Protein AF-A0A1X7SVS0-F1 (afdb_monomer_lite)

Sequence (268 aa):
MSMYQVDLLQLSYILANGSLYNSSCHGSNMLFYPDNFTLEKGEYVEKIEGSTSDSLVNQLTITLNQPSENSKRVIGPYGTTIGKKNFTFEGYIFAFHGRTGKYVLQNIGVYYIPPAKETAYFGLPSQNFKEEPDAMNPPVVKVSKVIIYHSDRINSLQLEYRLHGGERRLGRQYPKGPAKGVLTTLVFSDSEWLIGAYGKIRKGRSQSQIQISFVTRKADGSQSQYGPYGRAYNDDVISTTKFNMTGTIIGYRGHFNNGLNSVGFFYF

Secondary structure (DSSP, 8-state):
----S--EE--EEE-TTS-EEEPPPEE--SSSPPP---PPTT-EEEEEEEEEETTEEEEEEEEEEETTTTEEEEEEEEE-TT-SEEEEEEEEEEEEEEEE-SSSEEEEEEEEEPPPEEPPPEE--SS-EE--GGGSSSPEEEEEEEEEEESSSEEEEEEEEEETTS-EEE---BSSS---SEEEEEE--TTEEEEEEEEEEEE-SS-EEEEEEEEEEETTS-EEEEEEES----BTTBPEEEEEEES-EEEEEEEESSSEEEEEEEE-

Structure (mmCIF, N/CA/C/O backbone):
data_AF-A0A1X7SVS0-F1
#
_entry.id   AF-A0A1X7SVS0-F1
#
loop_
_atom_site.group_PDB
_atom_site.id
_atom_site.type_symbol
_atom_site.label_atom_id
_atom_site.label_alt_id
_atom_site.label_comp_id
_atom_site.label_asym_id
_atom_site.label_entity_id
_atom_site.label_seq_id
_atom_site.pdbx_PDB_ins_code
_atom_site.Cartn_x
_atom_site.Cartn_y
_atom_site.Cartn_z
_atom_site.occupancy
_atom_site.B_iso_or_equiv
_atom_site.auth_seq_id
_atom_site.auth_comp_id
_atom_site.auth_asym_id
_atom_site.auth_atom_id
_atom_site.pdbx_PDB_model_num
ATOM 1 N N . MET A 1 1 ? -23.654 11.434 39.475 1.00 36.84 1 MET A N 1
ATOM 2 C CA . MET A 1 1 ? -22.855 10.406 38.774 1.00 36.84 1 MET A CA 1
ATOM 3 C C . MET A 1 1 ? -22.681 10.887 37.356 1.00 36.84 1 MET A C 1
ATOM 5 O O . MET A 1 1 ? -23.684 11.042 36.678 1.00 36.84 1 MET A O 1
ATOM 9 N N . SER A 1 2 ? -21.470 11.235 36.947 1.00 37.84 2 SER A N 1
ATOM 10 C CA . SER A 1 2 ? -21.244 11.834 35.637 1.00 37.84 2 SER A CA 1
ATOM 11 C C . SER A 1 2 ? -20.590 10.809 34.706 1.00 37.84 2 SER A C 1
ATOM 13 O O . SER A 1 2 ? -19.422 10.471 34.900 1.00 37.84 2 SER A O 1
ATOM 15 N N . MET A 1 3 ? -21.367 10.261 33.764 1.00 53.34 3 MET A N 1
ATOM 16 C CA . MET A 1 3 ? -20.875 9.365 32.710 1.00 53.34 3 MET A CA 1
ATOM 17 C C . MET A 1 3 ? -20.135 10.165 31.659 1.00 53.34 3 MET A C 1
ATOM 19 O O . MET A 1 3 ? -20.724 11.047 31.048 1.00 53.34 3 MET A O 1
ATOM 23 N N . TYR A 1 4 ? -18.864 9.851 31.445 1.00 68.94 4 TYR A N 1
ATOM 24 C CA . TYR A 1 4 ? -17.999 10.659 30.593 1.00 68.94 4 TYR A CA 1
ATOM 25 C C . TYR A 1 4 ? -16.922 9.808 29.895 1.00 68.94 4 TYR A C 1
ATOM 27 O O . TYR A 1 4 ? -15.753 10.193 29.829 1.00 68.94 4 TYR A O 1
ATOM 35 N N . GLN A 1 5 ? -17.312 8.632 29.395 1.00 80.44 5 GLN A N 1
ATOM 36 C CA . GLN A 1 5 ? -16.442 7.681 28.693 1.00 80.44 5 GLN A CA 1
ATOM 37 C C . GLN A 1 5 ? -17.182 7.013 27.523 1.00 80.44 5 GLN A C 1
ATOM 39 O O . GLN A 1 5 ? -18.388 7.189 27.370 1.00 80.44 5 GLN A O 1
ATOM 44 N N . VAL A 1 6 ? -16.467 6.233 26.715 1.00 86.56 6 VAL A N 1
ATOM 45 C CA . VAL A 1 6 ? -17.059 5.409 25.656 1.00 86.56 6 VAL A CA 1
ATOM 46 C C . VAL A 1 6 ? -17.465 4.060 26.248 1.00 86.56 6 VAL A C 1
ATOM 48 O O . VAL A 1 6 ? -16.620 3.252 26.638 1.00 86.56 6 VAL A O 1
ATOM 51 N N . ASP A 1 7 ? -18.770 3.814 26.334 1.00 87.00 7 ASP A N 1
ATOM 52 C CA . ASP A 1 7 ? -19.298 2.622 27.006 1.00 87.00 7 ASP A CA 1
ATOM 53 C C . ASP A 1 7 ? -19.410 1.404 26.083 1.00 87.00 7 ASP A C 1
ATOM 55 O O . ASP A 1 7 ? -19.264 0.268 26.543 1.00 87.00 7 ASP A O 1
ATOM 59 N N . LEU A 1 8 ? -19.656 1.632 24.788 1.00 88.50 8 LEU A N 1
ATOM 60 C CA . LEU A 1 8 ? -19.902 0.580 23.807 1.00 88.50 8 LEU A CA 1
ATOM 61 C C . LEU A 1 8 ? -19.350 0.923 22.420 1.00 88.50 8 LEU A C 1
ATOM 63 O O . LEU A 1 8 ? -19.333 2.081 22.008 1.00 88.50 8 LEU A O 1
ATOM 67 N N . LEU A 1 9 ? -18.961 -0.114 21.683 1.00 89.62 9 LEU A N 1
ATOM 68 C CA . LEU A 1 9 ? -18.680 -0.053 20.253 1.00 89.62 9 LEU A CA 1
ATOM 69 C C . LEU A 1 9 ? -19.264 -1.294 19.571 1.00 89.62 9 LEU A C 1
ATOM 71 O O . LEU A 1 9 ? -19.060 -2.423 20.020 1.00 89.62 9 LEU A O 1
ATOM 75 N N . GLN A 1 10 ? -19.965 -1.089 18.464 1.00 91.06 10 GLN A N 1
ATOM 76 C CA . GLN A 1 10 ? -20.428 -2.159 17.589 1.00 91.06 10 GLN A CA 1
ATOM 77 C C . GLN A 1 10 ? -20.189 -1.745 16.142 1.00 91.06 10 GLN A C 1
ATOM 79 O O . GLN A 1 10 ? -20.339 -0.577 15.790 1.00 91.06 10 GLN A O 1
ATOM 84 N N . LEU A 1 11 ? -19.791 -2.702 15.310 1.00 91.81 11 LEU A N 1
ATOM 85 C CA . LEU A 1 11 ? -19.447 -2.468 13.915 1.00 91.81 11 LEU A CA 1
ATOM 86 C C . LEU A 1 11 ? -20.356 -3.299 13.029 1.00 91.81 11 LEU A C 1
ATOM 88 O O . LEU A 1 11 ? -20.626 -4.464 13.323 1.00 91.81 11 LEU A O 1
ATOM 92 N N . SER A 1 12 ? -20.781 -2.703 11.925 1.00 91.81 12 SER A N 1
ATOM 93 C CA . SER A 1 12 ? -21.502 -3.402 10.869 1.00 91.81 12 SER A CA 1
ATOM 94 C C . SER A 1 12 ? -20.619 -3.424 9.629 1.00 91.81 12 SER A C 1
ATOM 96 O O . SER A 1 12 ? -20.146 -2.383 9.178 1.00 91.81 12 SER A O 1
ATOM 98 N N . TYR A 1 13 ? -20.365 -4.614 9.105 1.00 89.06 13 TYR A N 1
ATOM 99 C CA . TYR A 1 13 ? -19.502 -4.862 7.961 1.00 89.06 13 TYR A CA 1
ATOM 100 C C . TYR A 1 13 ? -20.345 -5.258 6.759 1.00 89.06 13 TYR A C 1
ATOM 102 O O . TYR A 1 13 ? -21.280 -6.045 6.887 1.00 89.06 13 TYR A O 1
ATOM 110 N N . ILE A 1 14 ? -19.964 -4.781 5.578 1.00 86.12 14 ILE A N 1
ATOM 111 C CA . ILE A 1 14 ? -20.452 -5.337 4.318 1.00 86.12 14 ILE A CA 1
ATOM 112 C C . ILE A 1 14 ? -19.452 -6.411 3.896 1.00 86.12 14 ILE A C 1
ATOM 114 O O . ILE A 1 14 ? -18.283 -6.122 3.636 1.00 86.12 14 ILE A O 1
ATOM 118 N N . LEU A 1 15 ? -19.895 -7.664 3.875 1.00 83.56 15 LEU A N 1
ATOM 119 C CA . LEU A 1 15 ? -19.074 -8.792 3.450 1.00 83.56 15 LEU A CA 1
ATOM 120 C C . LEU A 1 15 ? -18.922 -8.810 1.922 1.00 83.56 15 LEU A C 1
ATOM 122 O O . LEU A 1 15 ? -19.689 -8.184 1.194 1.00 83.56 15 LEU A O 1
ATOM 126 N N . ALA A 1 16 ? -17.962 -9.587 1.413 1.00 77.75 16 ALA A N 1
ATOM 127 C CA . ALA A 1 16 ? -17.683 -9.679 -0.026 1.00 77.75 16 ALA A CA 1
ATOM 128 C C . ALA A 1 16 ? -18.891 -10.136 -0.873 1.00 77.75 16 ALA A C 1
ATOM 130 O O . ALA A 1 16 ? -18.984 -9.808 -2.050 1.00 77.75 16 ALA A O 1
ATOM 131 N N . ASN A 1 17 ? -19.831 -10.875 -0.277 1.00 81.62 17 ASN A N 1
ATOM 132 C CA . ASN A 1 17 ? -21.082 -11.294 -0.917 1.00 81.62 17 ASN A CA 1
ATOM 133 C C . ASN A 1 17 ? -22.195 -10.222 -0.852 1.00 81.62 17 ASN A C 1
ATOM 135 O O . ASN A 1 17 ? -23.335 -10.514 -1.202 1.00 81.62 17 ASN A O 1
ATOM 139 N N . GLY A 1 18 ? -21.897 -9.018 -0.355 1.00 84.00 18 GLY A N 1
ATOM 140 C CA . GLY A 1 18 ? -22.842 -7.914 -0.174 1.00 84.00 18 GLY A CA 1
ATOM 141 C C . GLY A 1 18 ? -23.722 -8.015 1.076 1.00 84.00 18 GLY A C 1
ATOM 142 O O . GLY A 1 18 ? -24.499 -7.101 1.339 1.00 84.00 18 GLY A O 1
ATOM 143 N N . SER A 1 19 ? -23.620 -9.097 1.856 1.00 89.00 19 SER A N 1
ATOM 144 C CA . SER A 1 19 ? -24.406 -9.255 3.085 1.00 89.00 19 SER A CA 1
ATOM 145 C C . SER A 1 19 ? -23.874 -8.386 4.224 1.00 89.00 19 SER A C 1
ATOM 147 O O . SER A 1 19 ? -22.675 -8.118 4.315 1.00 89.00 19 SER A O 1
ATOM 149 N N . LEU A 1 20 ? -24.782 -7.958 5.103 1.00 91.44 20 LEU A N 1
ATOM 150 C CA . LEU A 1 20 ? -24.437 -7.230 6.317 1.00 91.44 20 LEU A CA 1
ATOM 151 C C . LEU A 1 20 ? -24.060 -8.219 7.425 1.00 91.44 20 LEU A C 1
ATOM 153 O O . LEU A 1 20 ? -24.808 -9.152 7.716 1.00 91.44 20 LEU A O 1
ATOM 157 N N . TYR A 1 21 ? -22.926 -7.984 8.071 1.00 92.06 21 TYR A N 1
ATOM 158 C CA . TYR A 1 21 ? -22.499 -8.691 9.269 1.00 92.06 21 TYR A CA 1
ATOM 159 C C . TYR A 1 21 ? -22.330 -7.703 10.417 1.00 92.06 21 TYR A C 1
ATOM 161 O O . TYR A 1 21 ? -21.494 -6.806 10.349 1.00 92.06 21 TYR A O 1
ATOM 169 N N . ASN A 1 22 ? -23.082 -7.898 11.495 1.00 91.88 22 ASN A N 1
ATOM 170 C CA . ASN A 1 22 ? -22.937 -7.097 12.704 1.00 91.88 22 ASN A CA 1
ATOM 171 C C . ASN A 1 22 ? -21.997 -7.820 13.665 1.00 91.88 22 ASN A C 1
ATOM 173 O O . ASN A 1 22 ? -22.219 -8.986 13.995 1.00 91.88 22 ASN A O 1
ATOM 177 N N . SER A 1 23 ? -20.962 -7.130 14.139 1.00 90.00 23 SER A N 1
ATOM 178 C CA . SER A 1 23 ? -20.143 -7.640 15.232 1.00 90.00 23 SER A CA 1
ATOM 179 C C . SER A 1 23 ? -20.976 -7.786 16.501 1.00 90.00 23 SER A C 1
ATOM 181 O O . SER A 1 23 ? -22.040 -7.176 16.654 1.00 90.00 23 SER A O 1
ATOM 183 N N . SER A 1 24 ? -20.431 -8.517 17.470 1.00 87.62 24 SER A N 1
ATOM 184 C CA . SER A 1 24 ? -20.884 -8.399 18.851 1.00 87.62 24 SER A CA 1
ATOM 185 C C . SER A 1 24 ? -20.825 -6.940 19.310 1.00 87.62 24 SER A C 1
ATOM 187 O O . SER A 1 24 ? -19.971 -6.164 18.866 1.00 87.62 24 SER A O 1
ATOM 189 N N . CYS A 1 25 ? -21.730 -6.571 20.213 1.00 85.19 25 CYS A N 1
ATOM 190 C CA . CYS A 1 25 ? -21.636 -5.308 20.931 1.00 85.19 25 CYS A CA 1
ATOM 191 C C . CYS A 1 25 ? -20.532 -5.432 21.988 1.00 85.19 25 CYS A C 1
ATOM 193 O O . CYS A 1 25 ? -20.592 -6.293 22.869 1.00 85.19 25 CYS A O 1
ATOM 195 N N . HIS A 1 26 ? -19.501 -4.603 21.869 1.00 87.00 26 HIS A N 1
ATOM 196 C CA . HIS A 1 26 ? -18.355 -4.590 22.765 1.00 87.00 26 HIS A CA 1
ATOM 197 C C . HIS A 1 26 ? -18.532 -3.465 23.785 1.00 87.00 26 HIS A C 1
ATOM 199 O O . HIS A 1 26 ? -18.204 -2.315 23.505 1.00 87.00 26 HIS A O 1
ATOM 205 N N . GLY A 1 27 ? -19.050 -3.813 24.966 1.00 84.25 27 GLY A N 1
ATOM 206 C CA . GLY A 1 27 ? -19.421 -2.866 26.017 1.00 84.25 27 GLY A CA 1
ATOM 207 C C . GLY A 1 27 ? -20.836 -3.130 26.521 1.00 84.25 27 GLY A C 1
ATOM 208 O O . GLY A 1 27 ? -21.295 -4.271 26.489 1.00 84.25 27 GLY A O 1
ATOM 209 N N . SER A 1 28 ? -21.537 -2.094 26.983 1.00 79.12 28 SER A N 1
ATOM 210 C CA . SER A 1 28 ? -22.950 -2.211 27.363 1.00 79.12 28 SER A CA 1
ATOM 211 C C . SER A 1 28 ? -23.761 -0.996 26.932 1.00 79.12 28 SER A C 1
ATOM 213 O O . SER A 1 28 ? -23.335 0.138 27.114 1.00 79.12 28 SER A O 1
ATOM 215 N N . ASN A 1 29 ? -24.967 -1.247 26.422 1.00 71.12 29 ASN A N 1
ATOM 216 C CA . ASN A 1 29 ? -25.989 -0.236 26.147 1.00 71.12 29 ASN A CA 1
ATOM 217 C C . ASN A 1 29 ? -27.015 -0.107 27.290 1.00 71.12 29 ASN A C 1
ATOM 219 O O . ASN A 1 29 ? -28.048 0.529 27.114 1.00 71.12 29 ASN A O 1
ATOM 223 N N . MET A 1 30 ? -26.774 -0.719 28.459 1.00 68.88 30 MET A N 1
ATOM 224 C CA . MET A 1 30 ? -27.757 -0.732 29.558 1.00 68.88 30 MET A CA 1
ATOM 225 C C . MET A 1 30 ? -28.132 0.662 30.067 1.00 68.88 30 MET A C 1
ATOM 227 O O . MET A 1 30 ? -29.196 0.816 30.659 1.00 68.88 30 MET A O 1
ATOM 231 N N . LEU A 1 31 ? -27.249 1.647 29.897 1.00 65.38 31 LEU A N 1
ATOM 232 C CA . LEU A 1 31 ? -27.428 2.984 30.457 1.00 65.38 31 LEU A CA 1
ATOM 233 C C . LEU A 1 31 ? -27.863 4.021 29.413 1.00 65.38 31 LEU A C 1
ATOM 235 O O . LEU A 1 31 ? -28.498 4.999 29.796 1.00 65.38 31 LEU A O 1
ATOM 239 N N . PHE A 1 32 ? -27.562 3.811 28.124 1.00 70.38 32 PHE A N 1
ATOM 240 C CA . PHE A 1 32 ? -27.775 4.802 27.064 1.00 70.38 32 PHE A CA 1
ATOM 241 C C . PHE A 1 32 ? -28.052 4.190 25.695 1.00 70.38 32 PHE A C 1
ATOM 243 O O . PHE A 1 32 ? -27.633 3.071 25.392 1.00 70.38 32 PHE A O 1
ATOM 250 N N . TYR A 1 33 ? -28.713 4.980 24.847 1.00 75.50 33 TYR A N 1
ATOM 251 C CA . TYR A 1 33 ? -28.879 4.663 23.435 1.00 75.50 33 TYR A CA 1
ATOM 252 C C . TYR A 1 33 ? -27.567 4.894 22.675 1.00 75.50 33 TYR A C 1
ATOM 254 O O . TYR A 1 33 ? -26.916 5.915 22.897 1.00 75.50 33 TYR A O 1
ATOM 262 N N . PRO A 1 34 ? -27.172 3.968 21.786 1.00 83.75 34 PRO A N 1
ATOM 263 C CA . PRO A 1 34 ? -25.990 4.147 20.961 1.00 83.75 34 PRO A CA 1
ATOM 264 C C . PRO A 1 34 ? -26.221 5.241 19.916 1.00 83.75 34 PRO A C 1
ATOM 266 O O . PRO A 1 34 ? -27.252 5.248 19.236 1.00 83.75 34 PRO A O 1
ATOM 269 N N . ASP A 1 35 ? -25.229 6.107 19.733 1.00 87.38 35 ASP A N 1
ATOM 270 C CA . ASP A 1 35 ? -25.132 6.910 18.519 1.00 87.38 35 ASP A CA 1
ATOM 271 C C . ASP A 1 35 ? -24.749 6.003 17.349 1.00 87.38 35 ASP A C 1
ATOM 273 O O . ASP A 1 35 ? -23.845 5.171 17.451 1.00 87.38 35 ASP A O 1
ATOM 277 N N . ASN A 1 36 ? -25.445 6.167 16.226 1.00 89.38 36 ASN A N 1
ATOM 278 C CA . ASN A 1 36 ? -25.219 5.380 15.022 1.00 89.38 36 ASN A CA 1
ATOM 279 C C . ASN A 1 36 ? -24.862 6.310 13.869 1.00 89.38 36 ASN A C 1
ATOM 281 O O . ASN A 1 36 ? -25.483 7.355 13.680 1.00 89.38 36 ASN A O 1
ATOM 285 N N . PHE A 1 37 ? -23.900 5.894 13.058 1.00 91.00 37 PHE A N 1
ATOM 286 C CA . PHE A 1 37 ? -23.589 6.535 11.791 1.00 91.00 37 PHE A CA 1
ATOM 287 C C . PHE A 1 37 ? -23.308 5.462 10.743 1.00 91.00 37 PHE A C 1
ATOM 289 O O . PHE A 1 37 ? -22.955 4.327 11.062 1.00 91.00 37 PHE A O 1
ATOM 296 N N . THR A 1 38 ? -23.493 5.811 9.476 1.00 91.19 38 THR A N 1
ATOM 297 C CA . THR A 1 38 ? -23.270 4.905 8.349 1.00 91.19 38 THR A CA 1
ATOM 298 C C . THR A 1 38 ? -22.283 5.543 7.391 1.00 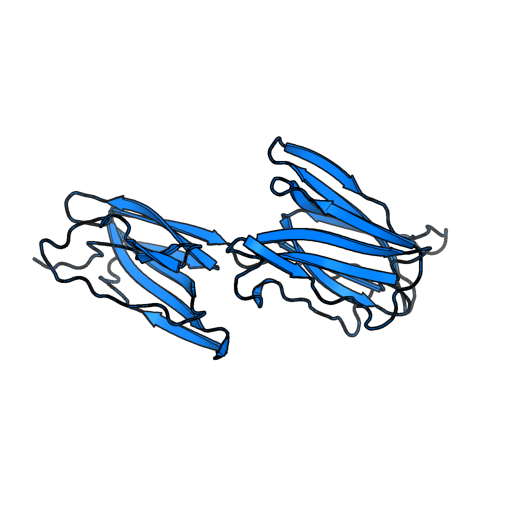91.19 38 THR A C 1
ATOM 300 O O . THR A 1 38 ? -22.347 6.746 7.131 1.00 91.19 38 THR A O 1
ATOM 303 N N . LEU A 1 39 ? -21.355 4.729 6.894 1.00 90.25 39 LEU A N 1
ATOM 304 C CA . LEU A 1 39 ? -20.436 5.139 5.845 1.00 90.25 39 LEU A CA 1
ATOM 305 C C . LEU A 1 39 ? -21.191 5.181 4.516 1.00 90.25 39 LEU A C 1
ATOM 307 O O . LEU A 1 39 ? -21.897 4.237 4.157 1.00 90.25 39 LEU A O 1
ATOM 311 N N . GLU A 1 40 ? -21.036 6.274 3.787 1.00 88.25 40 GLU A N 1
ATOM 312 C CA . GLU A 1 40 ? -21.526 6.398 2.424 1.00 88.25 40 GLU A CA 1
ATOM 313 C C . GLU A 1 40 ? -20.669 5.559 1.470 1.00 88.25 40 GLU A C 1
ATOM 315 O O . GLU A 1 40 ? -19.575 5.087 1.797 1.00 88.25 40 GLU A O 1
ATOM 320 N N . LYS A 1 41 ? -21.178 5.337 0.257 1.00 83.31 41 LYS A N 1
ATOM 321 C CA . LYS A 1 41 ? -20.487 4.504 -0.725 1.00 83.31 41 LYS A CA 1
ATOM 322 C C . LYS A 1 41 ? -19.113 5.097 -1.051 1.00 83.31 41 LYS A C 1
ATOM 324 O O . LYS A 1 41 ? -19.018 6.162 -1.648 1.00 83.31 41 LYS A O 1
ATOM 329 N N . GLY A 1 42 ? -18.063 4.338 -0.748 1.00 82.12 42 GLY A N 1
ATOM 330 C CA . GLY A 1 42 ? -16.679 4.730 -1.012 1.00 82.12 42 GLY A CA 1
ATOM 331 C C . GLY A 1 42 ? -16.014 5.495 0.131 1.00 82.12 42 GLY A C 1
ATOM 332 O O . GLY A 1 42 ? -14.804 5.706 0.053 1.00 82.12 42 GLY A O 1
ATOM 333 N N . GLU A 1 43 ? -16.746 5.852 1.189 1.00 89.94 43 GLU A N 1
ATOM 334 C CA . GLU A 1 43 ? -16.128 6.324 2.425 1.00 89.94 43 GLU A CA 1
ATOM 335 C C . GLU A 1 43 ? -15.382 5.197 3.131 1.00 89.94 43 GLU A C 1
ATOM 337 O O . GLU A 1 43 ? -15.776 4.028 3.083 1.00 89.94 43 GLU A O 1
ATOM 342 N N . TYR A 1 44 ? -14.332 5.565 3.854 1.00 90.38 44 TYR A N 1
ATOM 343 C CA . TYR A 1 44 ? -13.651 4.664 4.773 1.00 90.38 44 TYR A CA 1
ATOM 344 C C . TYR A 1 44 ? -13.167 5.410 6.011 1.00 90.38 44 TYR A C 1
ATOM 346 O O . TYR A 1 44 ? -13.002 6.632 5.999 1.00 90.38 44 TYR A O 1
ATOM 354 N N . VAL A 1 45 ? -12.925 4.664 7.089 1.00 93.81 45 VAL A N 1
ATOM 355 C CA . VAL A 1 45 ? -12.348 5.218 8.315 1.00 93.81 45 VAL A CA 1
ATOM 356 C C . VAL A 1 45 ? -10.856 5.464 8.098 1.00 93.81 45 VAL A C 1
ATOM 358 O O . VAL A 1 45 ? -10.086 4.517 7.948 1.00 93.81 45 VAL A O 1
ATOM 361 N N . GLU A 1 46 ? -10.453 6.732 8.067 1.00 93.38 46 GLU A N 1
ATOM 362 C CA . GLU A 1 46 ? -9.068 7.151 7.807 1.00 93.38 46 GLU A CA 1
ATOM 363 C C . GLU A 1 46 ? -8.281 7.390 9.097 1.00 93.38 46 GLU A C 1
ATOM 365 O O . GLU A 1 46 ? -7.075 7.148 9.176 1.00 93.38 46 GLU A O 1
ATOM 370 N N . LYS A 1 47 ? -8.956 7.914 10.118 1.00 95.75 47 LYS A N 1
ATOM 371 C CA . LYS A 1 47 ? -8.315 8.233 11.386 1.00 95.75 47 LYS A CA 1
ATOM 372 C C . LYS A 1 47 ? -9.248 7.953 12.541 1.00 95.75 47 LYS A C 1
ATOM 374 O O . LYS A 1 47 ? -10.438 8.262 12.488 1.00 95.75 47 LYS A O 1
ATOM 379 N N . ILE A 1 48 ? -8.676 7.412 13.604 1.00 96.25 48 ILE A N 1
ATOM 380 C CA . ILE A 1 48 ? -9.329 7.292 14.898 1.00 96.25 48 ILE A CA 1
ATOM 381 C C . ILE A 1 48 ? -8.414 7.905 15.935 1.00 96.25 48 ILE A C 1
ATOM 383 O O . ILE A 1 48 ? -7.252 7.524 16.057 1.00 96.25 48 ILE A O 1
ATOM 387 N N . GLU A 1 49 ? -8.951 8.843 16.693 1.00 96.00 49 GLU A N 1
ATOM 388 C CA . GLU A 1 49 ? -8.229 9.508 17.765 1.00 96.00 49 GLU A CA 1
ATOM 389 C C . GLU A 1 49 ? -9.088 9.601 19.014 1.00 96.00 49 GLU A C 1
ATOM 391 O O . GLU A 1 49 ? -10.310 9.466 18.968 1.00 96.00 49 GLU A O 1
ATOM 396 N N . GLY A 1 50 ? -8.444 9.790 20.152 1.00 94.31 50 GLY A N 1
ATOM 397 C CA . GLY A 1 50 ? -9.158 9.833 21.410 1.00 94.31 50 GLY A CA 1
ATOM 398 C C . GLY A 1 50 ? -8.233 9.917 22.601 1.00 94.31 50 GLY A C 1
ATOM 399 O O . GLY A 1 50 ? -7.030 10.165 22.477 1.00 94.31 50 GLY A O 1
ATOM 400 N N . SER A 1 51 ? -8.812 9.690 23.775 1.00 92.69 51 SER A N 1
ATOM 401 C CA . SER A 1 51 ? -8.082 9.740 25.034 1.00 92.69 51 SER A CA 1
ATOM 402 C C . SER A 1 51 ? -8.470 8.604 25.974 1.00 92.69 51 SER A C 1
ATOM 404 O O . SER A 1 51 ? -9.558 8.030 25.880 1.00 92.69 51 SER A O 1
ATOM 406 N N . THR A 1 52 ? -7.543 8.255 26.863 1.00 89.81 52 THR A N 1
ATOM 407 C CA . THR A 1 52 ? -7.683 7.183 27.853 1.00 89.81 52 THR A CA 1
ATOM 408 C C . THR A 1 52 ? -7.214 7.621 29.239 1.00 89.81 52 THR A C 1
ATOM 410 O O . THR A 1 52 ? -6.295 8.434 29.380 1.00 89.81 52 THR A O 1
ATOM 413 N N . SER A 1 53 ? -7.801 7.037 30.279 1.00 87.00 53 SER A N 1
ATOM 414 C CA . SER A 1 53 ? -7.427 7.189 31.686 1.00 87.00 53 SER A CA 1
ATOM 415 C C . SER A 1 53 ? -7.675 5.870 32.395 1.00 87.00 53 SER A C 1
ATOM 417 O O . SER A 1 53 ? -8.731 5.279 32.200 1.00 87.00 53 SER A O 1
ATOM 419 N N . ASP A 1 54 ? -6.731 5.420 33.220 1.00 79.56 54 ASP A N 1
ATOM 420 C CA . ASP A 1 54 ? -6.935 4.309 34.160 1.00 79.56 54 ASP A CA 1
ATOM 421 C C . ASP A 1 54 ? -7.561 3.041 33.519 1.00 79.56 54 ASP A C 1
ATOM 423 O O . ASP A 1 54 ? -8.337 2.322 34.139 1.00 79.56 54 ASP A O 1
ATOM 427 N N . SER A 1 55 ? -7.159 2.734 32.274 1.00 76.56 55 SER A N 1
ATOM 428 C CA . SER A 1 55 ? -7.654 1.607 31.450 1.00 76.56 55 SER A CA 1
ATOM 429 C C . SER A 1 55 ? -9.103 1.740 30.971 1.00 76.56 55 SER A C 1
ATOM 431 O O . SER A 1 55 ? -9.830 0.750 30.916 1.00 76.56 55 SER A O 1
ATOM 433 N N . LEU A 1 56 ? -9.524 2.963 30.653 1.00 88.00 56 LEU A N 1
ATOM 434 C CA . LEU A 1 56 ? -10.812 3.286 30.046 1.00 88.00 56 LEU A CA 1
ATOM 435 C C . LEU A 1 56 ? -10.595 4.154 28.813 1.00 88.00 56 LEU A C 1
ATOM 437 O O . LEU A 1 56 ? -9.721 5.025 28.812 1.00 88.00 56 LEU A O 1
ATOM 441 N N . VAL A 1 57 ? -11.410 3.942 27.783 1.00 90.19 57 VAL A N 1
ATOM 442 C CA . VAL A 1 57 ? -11.494 4.842 26.631 1.00 90.19 57 VAL A CA 1
ATOM 443 C C . VAL A 1 57 ? -12.449 5.973 26.992 1.00 90.19 57 VAL A C 1
ATOM 445 O O . VAL A 1 57 ? -13.656 5.771 27.089 1.00 90.19 57 VAL A O 1
ATOM 448 N N . ASN A 1 58 ? -11.912 7.170 27.225 1.00 90.81 58 ASN A N 1
ATOM 449 C CA . ASN A 1 58 ? -12.709 8.325 27.634 1.00 90.81 58 ASN A CA 1
ATOM 450 C C . ASN A 1 58 ? -13.308 9.057 26.449 1.00 90.81 58 ASN A C 1
ATOM 452 O O . ASN A 1 58 ? -14.435 9.523 26.551 1.00 90.81 58 ASN A O 1
ATOM 456 N N . GLN A 1 59 ? -12.560 9.163 25.352 1.00 92.88 59 GLN A N 1
ATOM 457 C CA . GLN A 1 59 ? -12.998 9.864 24.156 1.00 92.88 59 GLN A CA 1
ATOM 458 C C . GLN A 1 59 ? -12.682 9.065 22.904 1.00 92.88 59 GLN A C 1
ATOM 460 O O . GLN A 1 59 ? -11.626 8.433 22.834 1.00 92.88 59 GLN A O 1
ATOM 465 N N . LEU A 1 60 ? -13.560 9.161 21.910 1.00 93.44 60 LEU A N 1
ATOM 466 C CA . LEU A 1 60 ? -13.330 8.651 20.568 1.00 93.44 60 LEU A CA 1
ATOM 467 C C . LEU A 1 60 ? -13.848 9.639 19.521 1.00 93.44 60 LEU A C 1
ATOM 469 O O . LEU A 1 60 ? -15.010 10.036 19.555 1.00 93.44 60 LEU A O 1
ATOM 473 N N . THR A 1 61 ? -12.997 9.982 18.568 1.00 95.00 61 THR A N 1
ATOM 474 C CA . THR A 1 61 ? -13.321 10.757 17.373 1.00 95.00 61 THR A CA 1
ATOM 475 C C . THR A 1 61 ? -12.910 9.939 16.160 1.00 95.00 61 THR A C 1
ATOM 477 O O . THR A 1 61 ? -11.810 9.383 16.109 1.00 95.00 61 THR A O 1
ATOM 480 N N . ILE A 1 62 ? -13.798 9.858 15.176 1.00 96.12 62 ILE A N 1
ATOM 481 C CA . ILE A 1 62 ? -13.604 9.072 13.960 1.00 96.12 62 ILE A CA 1
ATOM 482 C C . ILE A 1 62 ? -13.615 10.038 12.779 1.00 96.12 62 ILE A C 1
ATOM 484 O O . ILE A 1 62 ? -14.566 10.791 12.595 1.00 96.12 62 ILE A O 1
ATOM 488 N N . THR A 1 63 ? -12.554 10.034 11.980 1.00 96.44 63 THR A N 1
ATOM 489 C CA . THR A 1 63 ? -12.492 10.778 10.718 1.00 96.44 63 THR A CA 1
ATOM 490 C C . THR A 1 63 ? -12.667 9.806 9.565 1.00 96.44 63 THR A C 1
ATOM 492 O O . THR A 1 63 ? -11.912 8.839 9.428 1.00 96.44 63 THR A O 1
ATOM 495 N N . LEU A 1 64 ? -13.658 10.081 8.730 1.00 94.56 64 LEU A N 1
ATOM 496 C CA . LEU A 1 64 ? -13.904 9.386 7.481 1.00 94.56 64 LEU A CA 1
ATOM 497 C C . LEU A 1 64 ? -13.312 10.194 6.329 1.00 94.56 64 LEU A C 1
ATOM 499 O O . LEU A 1 64 ? -13.423 11.422 6.308 1.00 94.56 64 LEU A O 1
ATOM 503 N N . ASN A 1 65 ? -12.707 9.506 5.369 1.00 90.94 65 ASN A N 1
ATOM 504 C CA . ASN A 1 65 ? -12.267 10.105 4.114 1.00 90.94 65 ASN A CA 1
ATOM 505 C C . ASN A 1 65 ? -13.318 9.825 3.032 1.00 90.94 65 ASN A C 1
ATOM 507 O O . ASN A 1 65 ? -13.819 8.700 2.941 1.00 90.94 65 ASN A O 1
ATOM 511 N N . GLN A 1 66 ? -13.641 10.845 2.231 1.00 88.06 66 GLN A N 1
ATOM 512 C CA . GLN A 1 66 ? -14.534 10.757 1.076 1.00 88.06 66 GLN A CA 1
ATOM 513 C C . GLN A 1 66 ? -13.731 11.060 -0.208 1.00 88.06 66 GLN A C 1
ATOM 515 O O . GLN A 1 66 ? -13.674 12.210 -0.661 1.00 88.06 66 GLN A O 1
ATOM 520 N N . PRO A 1 67 ? -1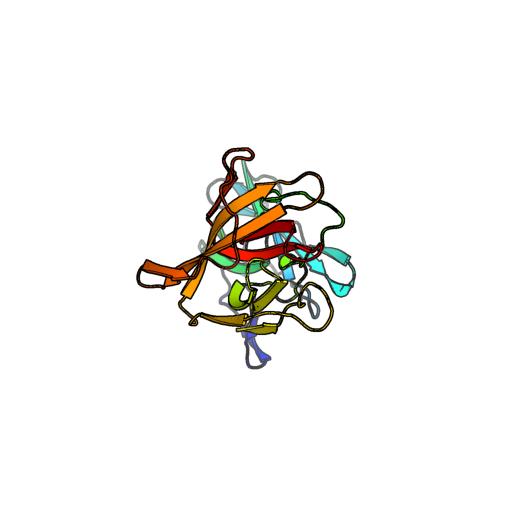3.092 10.056 -0.842 1.00 79.38 67 PRO A N 1
ATOM 521 C CA . PRO A 1 67 ? -12.174 10.308 -1.955 1.00 79.38 67 PRO A CA 1
ATOM 522 C C . PRO A 1 67 ? -12.827 10.969 -3.173 1.00 79.38 67 PRO A C 1
ATOM 524 O O . PRO A 1 67 ? -12.183 11.751 -3.866 1.00 79.38 67 PRO A O 1
ATOM 527 N N . SER A 1 68 ? -14.103 10.670 -3.441 1.00 79.12 68 SER A N 1
ATOM 528 C CA . SER A 1 68 ? -14.849 11.247 -4.568 1.00 79.12 68 SER A CA 1
ATOM 529 C C . SER A 1 68 ? -15.068 12.752 -4.440 1.00 79.12 68 SER A C 1
ATOM 531 O O . SER A 1 68 ? -15.172 13.437 -5.453 1.00 79.12 68 SER A O 1
ATOM 533 N N . GLU A 1 69 ? -15.133 13.254 -3.210 1.00 82.00 69 GLU A N 1
ATOM 534 C CA . GLU A 1 69 ? -15.398 14.661 -2.900 1.00 82.00 69 GLU A CA 1
ATOM 535 C C . GLU A 1 69 ? -14.136 15.407 -2.459 1.00 82.00 69 GLU A C 1
ATOM 537 O O . GLU A 1 69 ? -14.165 16.623 -2.273 1.00 82.00 69 GLU A O 1
ATOM 542 N N . ASN A 1 70 ? -13.013 14.690 -2.320 1.00 83.62 70 ASN A N 1
ATOM 543 C CA . ASN A 1 70 ? -11.768 15.210 -1.762 1.00 83.62 70 ASN A CA 1
ATOM 544 C C . ASN A 1 70 ? -11.997 15.917 -0.408 1.00 83.62 70 ASN A C 1
ATOM 546 O O . ASN A 1 70 ? -11.439 16.982 -0.133 1.00 83.62 70 ASN A O 1
ATOM 550 N N . SER A 1 71 ? -12.857 15.327 0.423 1.00 89.50 71 SER A N 1
ATOM 551 C CA . SER A 1 71 ? -13.321 15.877 1.695 1.00 89.50 71 SER A CA 1
ATOM 552 C C . SER A 1 71 ? -13.155 14.859 2.830 1.00 89.50 71 SER A C 1
ATOM 554 O O . SER A 1 71 ? -12.842 13.680 2.623 1.00 89.50 71 SER A O 1
ATOM 556 N N . LYS A 1 72 ? -13.325 15.338 4.066 1.00 92.62 72 LYS A N 1
ATOM 557 C CA . LYS A 1 72 ? -13.292 14.517 5.280 1.00 92.62 72 LYS A CA 1
ATOM 558 C C . LYS A 1 72 ? -14.516 14.811 6.135 1.00 92.62 72 LYS A C 1
ATOM 560 O O . LYS A 1 72 ? -14.867 15.976 6.323 1.00 92.62 72 LYS A O 1
ATOM 565 N N . ARG A 1 73 ? -15.108 13.765 6.709 1.00 94.06 73 ARG A N 1
ATOM 566 C CA . ARG A 1 73 ? -16.230 13.856 7.651 1.00 94.06 73 ARG A CA 1
ATOM 567 C C . ARG A 1 73 ? -15.765 13.426 9.035 1.00 94.06 73 ARG A C 1
ATOM 569 O O . ARG A 1 73 ? -15.236 12.332 9.196 1.00 94.06 73 ARG A O 1
ATOM 576 N N . VAL A 1 74 ? -15.950 14.281 10.036 1.00 95.31 74 VAL A N 1
ATOM 577 C CA . VAL A 1 74 ? -15.566 13.993 11.426 1.00 95.31 74 VAL A CA 1
ATOM 578 C C . VAL A 1 74 ? -16.807 13.625 12.230 1.00 95.31 74 VAL A C 1
ATOM 580 O O . VAL A 1 74 ? -17.827 14.302 12.142 1.00 95.31 74 VAL A O 1
ATOM 583 N N . ILE A 1 75 ? -16.707 12.547 13.002 1.00 94.12 75 ILE A N 1
ATOM 584 C CA . ILE A 1 75 ? -17.786 11.980 13.805 1.00 94.12 75 ILE A CA 1
ATOM 585 C C . ILE A 1 75 ? -17.330 11.898 15.266 1.00 94.12 75 ILE A C 1
ATOM 587 O O . ILE A 1 75 ? -16.241 11.396 15.560 1.00 94.12 75 ILE A O 1
ATOM 591 N N . GLY A 1 76 ? -18.175 12.393 16.172 1.00 90.38 76 GLY A N 1
ATOM 592 C CA . GLY A 1 76 ? -17.843 12.611 17.579 1.00 90.38 76 GLY A CA 1
ATOM 593 C C . GLY A 1 76 ? -17.426 14.068 17.858 1.00 90.38 76 GLY A C 1
ATOM 594 O O . GLY A 1 76 ? -17.807 14.965 17.104 1.00 90.38 76 GLY A O 1
ATOM 595 N N . PRO A 1 77 ? -16.653 14.331 18.928 1.00 91.25 77 PRO A N 1
ATOM 596 C CA . PRO A 1 77 ? -16.126 13.351 19.874 1.00 91.25 77 PRO A CA 1
ATOM 597 C C . PRO A 1 77 ? -17.237 12.676 20.684 1.00 91.25 77 PRO A C 1
ATOM 599 O O . PRO A 1 77 ? -18.137 13.335 21.195 1.00 91.25 77 PRO A O 1
ATOM 602 N N . TYR A 1 78 ? -17.136 11.363 20.847 1.00 90.00 78 TYR A N 1
ATOM 603 C CA . TYR A 1 78 ? -17.927 10.598 21.807 1.00 90.00 78 TYR A CA 1
ATOM 604 C C . TYR A 1 78 ? -17.185 10.531 23.139 1.00 90.00 78 TYR A C 1
ATOM 606 O O . TYR A 1 78 ? -15.970 10.343 23.138 1.00 90.00 78 TYR A O 1
ATOM 614 N N . GLY A 1 79 ? -17.891 10.658 24.264 1.00 86.69 79 GLY A N 1
ATOM 615 C CA . GLY A 1 79 ? -17.283 10.685 25.600 1.00 86.69 79 GLY A CA 1
ATOM 616 C C . GLY A 1 79 ? -16.627 12.035 25.945 1.00 86.69 79 GLY A C 1
ATOM 617 O O . GLY A 1 79 ? -17.091 13.078 25.490 1.00 86.69 79 GLY A O 1
ATOM 618 N N . THR A 1 80 ? -15.575 12.058 26.777 1.00 81.12 80 THR A N 1
ATOM 619 C CA . THR A 1 80 ? -14.946 13.310 27.258 1.00 81.12 80 THR A CA 1
ATOM 620 C C . THR A 1 80 ? -13.429 13.345 27.195 1.00 81.12 80 THR A C 1
ATOM 622 O O . THR A 1 80 ? -12.741 12.342 27.356 1.00 81.12 80 THR A O 1
ATOM 625 N N . THR A 1 81 ? -12.898 14.559 27.062 1.00 65.81 81 THR A N 1
ATOM 626 C CA . THR A 1 81 ? -11.463 14.856 26.971 1.00 65.81 81 THR A CA 1
ATOM 627 C C . THR A 1 81 ? -10.715 14.780 28.314 1.00 65.81 81 THR A C 1
ATOM 629 O O . THR A 1 81 ? -9.600 15.277 28.412 1.00 65.81 81 THR A O 1
ATOM 632 N N . ILE A 1 82 ? -11.288 14.178 29.368 1.00 68.81 82 ILE A N 1
ATOM 633 C CA . ILE A 1 82 ? -10.642 14.065 30.698 1.00 68.81 82 ILE A CA 1
ATOM 634 C C . ILE A 1 82 ? -9.538 12.976 30.704 1.00 68.81 82 ILE A C 1
ATOM 636 O O . ILE A 1 82 ? -8.879 12.733 31.715 1.00 68.81 82 ILE A O 1
ATOM 640 N N . GLY A 1 83 ? -9.293 12.313 29.570 1.00 66.81 83 GLY A N 1
ATOM 641 C CA . GLY A 1 83 ? -8.247 11.304 29.449 1.00 66.81 83 GLY A CA 1
ATOM 642 C C . GLY A 1 83 ? -6.843 11.852 29.742 1.00 66.81 83 GLY A C 1
ATOM 643 O O . GLY A 1 83 ? -6.477 12.959 29.360 1.00 66.81 83 GLY A O 1
ATOM 644 N N . LYS A 1 84 ? -6.024 11.036 30.413 1.00 79.19 84 LYS A N 1
ATOM 645 C CA . LYS A 1 84 ? -4.626 11.346 30.763 1.00 79.19 84 LYS A CA 1
ATOM 646 C C . LYS A 1 84 ? -3.655 11.082 29.605 1.00 79.19 84 LYS A C 1
ATOM 648 O O . LYS A 1 84 ? -2.528 11.570 29.631 1.00 79.19 84 LYS A O 1
ATOM 653 N N . LYS A 1 85 ? -4.048 10.253 28.631 1.00 88.50 85 LYS A N 1
ATOM 654 C CA . LYS A 1 85 ? -3.215 9.846 27.489 1.00 88.50 85 LYS A CA 1
ATOM 655 C C . LYS A 1 85 ? -4.013 9.895 26.198 1.00 88.50 85 LYS A C 1
ATOM 657 O O . LYS A 1 85 ? -5.067 9.270 26.125 1.00 88.50 85 LYS A O 1
ATOM 662 N N . ASN A 1 86 ? -3.463 10.548 25.182 1.00 91.75 86 ASN A N 1
ATOM 663 C CA . ASN A 1 86 ? -4.056 10.601 23.850 1.00 91.75 86 ASN A CA 1
ATOM 664 C C . ASN A 1 86 ? -3.536 9.455 22.979 1.00 91.75 86 ASN A C 1
ATOM 666 O O . ASN A 1 86 ? -2.402 9.003 23.150 1.00 91.75 86 ASN A O 1
ATOM 670 N N . PHE A 1 87 ? -4.361 9.005 22.042 1.00 93.00 87 PHE A N 1
ATOM 671 C CA . PHE A 1 87 ? -3.975 8.054 21.006 1.00 93.00 87 PHE A CA 1
ATOM 672 C C . PHE A 1 87 ? -4.490 8.517 19.646 1.00 93.00 87 PHE A C 1
ATOM 674 O O . PHE A 1 87 ? -5.525 9.180 19.555 1.00 93.00 87 PHE A O 1
ATOM 681 N N . THR A 1 88 ? -3.776 8.113 18.600 1.00 95.81 88 THR A N 1
ATOM 682 C CA . THR A 1 88 ? -4.145 8.364 17.210 1.00 95.81 88 THR A CA 1
ATOM 683 C C . THR A 1 88 ? -3.717 7.170 16.368 1.00 95.81 88 THR A C 1
ATOM 685 O O . THR A 1 88 ? -2.582 6.702 16.470 1.00 95.81 88 THR A O 1
ATOM 688 N N . PHE A 1 89 ? -4.628 6.691 15.531 1.00 95.81 89 PHE A N 1
ATOM 689 C CA . PHE A 1 89 ? -4.377 5.706 14.492 1.00 95.81 89 PHE A CA 1
ATOM 690 C C . PHE A 1 89 ? -4.759 6.321 13.151 1.00 95.81 89 PHE A C 1
ATOM 692 O O . PHE A 1 89 ? -5.858 6.856 13.025 1.00 95.81 89 PHE A O 1
ATOM 699 N N . GLU A 1 90 ? -3.870 6.233 12.166 1.00 93.31 90 GLU A N 1
ATOM 700 C CA . GLU A 1 90 ? -4.068 6.780 10.821 1.00 93.31 90 GLU A CA 1
ATOM 701 C C . GLU A 1 90 ? -3.814 5.704 9.768 1.00 93.31 90 GLU A C 1
ATOM 703 O O . GLU A 1 90 ? -2.919 4.869 9.927 1.00 93.31 90 GLU A O 1
ATOM 708 N N . GLY A 1 91 ? -4.595 5.741 8.691 1.00 91.00 91 GLY A N 1
ATOM 709 C CA . GLY A 1 91 ? -4.536 4.805 7.574 1.00 91.00 91 GLY A CA 1
ATOM 710 C C . GLY A 1 91 ? -5.923 4.286 7.203 1.00 91.00 91 GLY A C 1
ATOM 711 O O . GLY A 1 91 ? -6.937 4.793 7.661 1.00 91.00 91 GLY A O 1
ATOM 712 N N . TYR A 1 92 ? -5.999 3.247 6.380 1.00 91.00 92 TYR A N 1
ATOM 713 C CA . TYR A 1 92 ? -7.279 2.608 6.081 1.00 91.00 92 TYR A CA 1
ATOM 714 C C . TYR A 1 92 ? -7.649 1.644 7.214 1.00 91.00 92 TYR A C 1
ATOM 716 O O . TYR A 1 92 ? -7.137 0.522 7.265 1.00 91.00 92 TYR A O 1
ATOM 724 N N . ILE A 1 93 ? -8.497 2.084 8.144 1.00 93.19 93 ILE A N 1
ATOM 725 C CA . ILE A 1 93 ? -8.923 1.308 9.315 1.00 93.19 93 ILE A CA 1
ATOM 726 C C . ILE A 1 93 ? -10.126 0.444 8.935 1.00 93.19 93 ILE A C 1
ATOM 728 O O . ILE A 1 93 ? -11.165 0.955 8.522 1.00 93.19 93 ILE A O 1
ATOM 732 N N . PHE A 1 94 ? -9.991 -0.875 9.086 1.00 90.75 94 PHE A N 1
ATOM 733 C CA . PHE A 1 94 ? -11.000 -1.836 8.624 1.00 90.75 94 PHE A CA 1
ATOM 734 C C . PHE A 1 94 ? -11.524 -2.773 9.710 1.00 90.75 94 PHE A C 1
ATOM 736 O O . PHE A 1 94 ? -12.478 -3.498 9.453 1.00 90.75 94 PHE A O 1
ATOM 743 N N . ALA A 1 95 ? -10.928 -2.793 10.901 1.00 91.88 95 ALA A N 1
ATOM 744 C CA . ALA A 1 95 ? -11.471 -3.507 12.053 1.00 91.88 95 ALA A CA 1
ATOM 745 C C . ALA A 1 95 ? -10.871 -2.975 13.360 1.00 91.88 95 ALA A C 1
ATOM 747 O O . ALA A 1 95 ? -9.904 -2.214 13.363 1.00 91.88 95 ALA A O 1
ATOM 748 N N . PHE A 1 96 ? -11.442 -3.410 14.479 1.00 92.88 96 PHE A N 1
ATOM 749 C CA . PHE A 1 96 ? -11.033 -3.016 15.821 1.00 92.88 96 PHE A CA 1
ATOM 750 C C . PHE A 1 96 ? -10.684 -4.249 16.649 1.00 92.88 96 PHE A C 1
ATOM 752 O O . PHE A 1 96 ? -11.222 -5.335 16.434 1.00 92.88 96 PHE A O 1
ATOM 759 N N . HIS A 1 97 ? -9.810 -4.065 17.628 1.00 93.00 97 HIS A N 1
ATOM 760 C CA . HIS A 1 97 ? -9.564 -5.027 18.694 1.00 93.00 97 HIS A CA 1
ATOM 761 C C . HIS A 1 97 ? -9.480 -4.288 20.027 1.00 93.00 97 HIS A C 1
ATOM 763 O O . HIS A 1 97 ? -9.280 -3.077 20.074 1.00 93.00 97 HIS A O 1
ATOM 769 N N . GLY A 1 98 ? -9.632 -4.997 21.139 1.00 90.94 98 GLY A N 1
ATOM 770 C CA . GLY A 1 98 ? -9.626 -4.328 22.429 1.00 90.94 98 GLY A CA 1
ATOM 771 C C . GLY A 1 98 ? -10.115 -5.199 23.563 1.00 90.94 98 GLY A C 1
ATOM 772 O O . GLY A 1 98 ? -10.214 -6.421 23.443 1.00 90.94 98 GLY A O 1
ATOM 773 N N . ARG A 1 99 ? -10.418 -4.535 24.675 1.00 90.44 99 ARG A N 1
ATOM 774 C CA . ARG A 1 99 ? -10.972 -5.159 25.872 1.00 90.44 99 ARG A CA 1
ATOM 775 C C . ARG A 1 99 ? -12.150 -4.343 26.365 1.00 90.44 99 ARG A C 1
ATOM 777 O O . ARG A 1 99 ? -12.089 -3.116 26.419 1.00 90.44 99 ARG A O 1
ATOM 784 N N . THR A 1 100 ? -13.189 -5.044 26.786 1.00 88.81 100 THR A N 1
ATOM 785 C CA . THR A 1 100 ? -14.367 -4.460 27.419 1.00 88.81 100 THR A CA 1
ATOM 786 C C . THR A 1 100 ? -14.468 -4.932 28.861 1.00 88.81 100 THR A C 1
ATOM 788 O O . THR A 1 100 ? -14.165 -6.084 29.182 1.00 88.81 100 THR A O 1
ATOM 791 N N . GLY A 1 101 ? -14.891 -4.029 29.738 1.00 82.69 101 GLY A N 1
ATOM 792 C CA . GLY A 1 101 ? -15.366 -4.366 31.073 1.00 82.69 101 GLY A CA 1
ATOM 793 C C . GLY A 1 101 ? -16.854 -4.715 31.050 1.00 82.69 101 GLY A C 1
ATOM 794 O O . GLY A 1 101 ? -17.475 -4.782 29.992 1.00 82.69 101 GLY A O 1
ATOM 795 N N . LYS A 1 102 ? -17.447 -4.885 32.238 1.00 76.44 102 LYS A N 1
ATOM 796 C CA . LYS A 1 102 ? -18.874 -5.217 32.392 1.00 76.44 102 LYS A CA 1
ATOM 797 C C . LYS A 1 102 ? -19.808 -4.199 31.715 1.00 76.44 102 LYS A C 1
ATOM 799 O O . LYS A 1 102 ? -20.880 -4.585 31.266 1.00 76.44 102 LYS A O 1
ATOM 804 N N . TYR A 1 103 ? -19.399 -2.928 31.643 1.00 80.38 103 TYR A N 1
ATOM 805 C CA . TYR A 1 103 ? -20.234 -1.837 31.125 1.00 80.38 103 TYR A CA 1
ATOM 806 C C . TYR A 1 103 ? -19.502 -0.816 30.247 1.00 80.38 103 TYR A C 1
ATOM 808 O O . TYR A 1 103 ? -20.096 0.190 29.896 1.00 80.38 103 TYR A O 1
ATOM 816 N N . VAL A 1 104 ? -18.211 -1.018 29.968 1.00 84.25 104 VAL A N 1
ATOM 817 C CA . VAL A 1 104 ? -17.328 0.064 29.500 1.00 84.25 104 VAL A CA 1
ATOM 818 C C . VAL A 1 104 ? -16.289 -0.452 28.515 1.00 84.25 104 VAL A C 1
ATOM 820 O O . VAL A 1 104 ? -15.832 -1.597 28.646 1.00 84.25 104 VAL A O 1
ATOM 823 N N . LEU A 1 105 ? -15.847 0.393 27.584 1.00 88.19 105 LEU A N 1
ATOM 824 C CA . LEU A 1 105 ? -14.696 0.094 26.741 1.00 88.19 105 LEU A CA 1
ATOM 825 C C . LEU A 1 105 ? -13.406 0.412 27.509 1.00 88.19 105 LEU A C 1
ATOM 827 O O . LEU A 1 105 ? -13.142 1.558 27.869 1.00 88.19 105 LEU A O 1
ATOM 831 N N . GLN A 1 106 ? -12.597 -0.612 27.782 1.00 89.00 106 GLN A N 1
ATOM 832 C CA . GLN A 1 106 ? -11.367 -0.449 28.560 1.00 89.00 106 GLN A CA 1
ATOM 833 C C . GLN A 1 106 ? -10.199 -0.028 27.669 1.00 89.00 106 GLN A C 1
ATOM 835 O O . GLN A 1 106 ? -9.518 0.965 27.920 1.00 89.00 106 GLN A O 1
ATOM 840 N N . ASN A 1 107 ? -9.998 -0.774 26.582 1.00 88.81 107 ASN A N 1
ATOM 841 C CA . ASN A 1 107 ? -8.904 -0.558 25.646 1.00 88.81 107 ASN A CA 1
ATOM 842 C C . ASN A 1 107 ? -9.405 -0.718 24.216 1.00 88.81 107 ASN A C 1
ATOM 844 O O . ASN A 1 107 ? -10.253 -1.569 23.942 1.00 88.81 107 ASN A O 1
ATOM 848 N N . ILE A 1 108 ? -8.793 0.036 23.310 1.00 91.81 108 ILE A N 1
ATOM 849 C CA . ILE A 1 108 ? -9.078 0.014 21.881 1.00 91.81 108 ILE A CA 1
ATOM 850 C C . ILE A 1 108 ? -7.768 -0.006 21.092 1.00 91.81 108 ILE A C 1
ATOM 852 O O . ILE A 1 108 ? -6.783 0.633 21.459 1.00 91.81 108 ILE A O 1
ATOM 856 N N . GLY A 1 109 ? -7.770 -0.769 20.014 1.00 93.88 109 GLY A N 1
ATOM 857 C CA . GLY A 1 109 ? -6.776 -0.780 18.958 1.00 93.88 109 GLY A CA 1
ATOM 858 C C . GLY A 1 109 ? -7.466 -1.097 17.637 1.00 93.88 109 GLY A C 1
ATOM 859 O O . GLY A 1 109 ? -8.661 -1.410 17.602 1.00 93.88 109 GLY A O 1
ATOM 860 N N . VAL A 1 110 ? -6.727 -0.984 16.540 1.00 95.31 110 VAL A N 1
ATOM 861 C CA . VAL A 1 110 ? -7.286 -1.089 15.192 1.00 95.31 110 VAL A CA 1
ATOM 862 C C . VAL A 1 110 ? -6.449 -2.002 14.310 1.00 95.31 110 VAL A C 1
ATOM 864 O O . VAL A 1 110 ? -5.224 -2.043 14.407 1.00 95.31 110 VAL A O 1
ATOM 867 N N . TYR A 1 111 ? -7.126 -2.706 13.411 1.00 93.94 111 TYR A N 1
ATOM 868 C CA . TYR A 1 111 ? -6.511 -3.318 12.244 1.00 93.94 111 TYR A CA 1
ATOM 869 C C . TYR A 1 111 ? -6.639 -2.346 11.076 1.00 93.94 111 TYR A C 1
ATOM 871 O O . TYR A 1 111 ? -7.740 -1.891 10.750 1.00 93.94 111 TYR A O 1
ATOM 879 N N . TYR A 1 112 ? -5.505 -2.006 10.471 1.00 92.69 112 TYR A N 1
ATOM 880 C CA . TYR A 1 112 ? -5.440 -0.969 9.454 1.00 92.69 112 TYR A CA 1
ATOM 881 C C . TYR A 1 112 ? -4.306 -1.207 8.460 1.00 92.69 112 TYR A C 1
ATOM 883 O O . TYR A 1 112 ? -3.345 -1.925 8.745 1.00 92.69 112 TYR A O 1
ATOM 891 N N . ILE A 1 113 ? -4.436 -0.597 7.284 1.00 89.81 113 ILE A N 1
ATOM 892 C CA . ILE A 1 113 ? -3.338 -0.428 6.331 1.00 89.81 113 ILE A CA 1
ATOM 893 C C . ILE A 1 113 ? -2.739 0.957 6.606 1.00 89.81 113 ILE A C 1
ATOM 895 O O . ILE A 1 113 ? -3.471 1.943 6.482 1.00 89.81 113 ILE A O 1
ATOM 899 N N . PRO A 1 114 ? -1.464 1.064 7.025 1.00 88.69 114 PRO A N 1
ATOM 900 C CA . PRO A 1 114 ? -0.861 2.356 7.336 1.00 88.69 114 PRO A CA 1
ATOM 901 C C . PRO A 1 114 ? -0.720 3.221 6.071 1.00 88.69 114 PRO A C 1
ATOM 903 O O . PRO A 1 114 ? -0.693 2.674 4.969 1.00 88.69 114 PRO A O 1
ATOM 906 N N . PRO A 1 115 ? -0.580 4.551 6.203 1.00 86.88 115 PRO A N 1
ATOM 907 C CA . PRO A 1 115 ? -0.243 5.415 5.075 1.00 86.88 115 PRO A CA 1
ATOM 908 C C . PRO A 1 115 ? 1.079 4.975 4.438 1.00 86.88 115 PRO A C 1
ATOM 910 O O . PRO A 1 115 ? 2.017 4.603 5.159 1.00 86.88 115 PRO A O 1
ATOM 913 N N . ALA A 1 116 ? 1.185 5.022 3.109 1.00 88.75 116 ALA A N 1
ATOM 914 C CA . ALA A 1 116 ? 2.432 4.660 2.461 1.00 88.75 116 ALA A CA 1
ATOM 915 C C . ALA A 1 116 ? 3.508 5.717 2.711 1.00 88.75 116 ALA A C 1
ATOM 917 O O . ALA A 1 116 ? 3.280 6.928 2.724 1.00 88.75 116 ALA A O 1
ATOM 918 N N . LYS A 1 117 ? 4.734 5.236 2.866 1.00 90.94 117 LYS A N 1
ATOM 919 C CA . LYS A 1 117 ? 5.947 6.046 2.864 1.00 90.94 117 LYS A CA 1
ATOM 920 C C . LYS A 1 117 ? 6.496 6.126 1.451 1.00 90.94 117 LYS A C 1
ATOM 922 O O . LYS A 1 117 ? 6.323 5.214 0.643 1.00 90.94 117 LYS A O 1
ATOM 927 N N . GLU A 1 118 ? 7.232 7.195 1.176 1.00 91.31 118 GLU A N 1
ATOM 928 C CA . GLU A 1 118 ? 7.877 7.416 -0.116 1.00 91.31 118 GLU A CA 1
ATOM 929 C C . GLU A 1 118 ? 9.398 7.447 0.042 1.00 91.31 118 GLU A C 1
ATOM 931 O O . GLU A 1 118 ? 9.936 8.197 0.858 1.00 91.31 118 GLU A O 1
ATOM 936 N N . THR A 1 119 ? 10.126 6.680 -0.773 1.00 90.62 119 THR A N 1
ATOM 937 C CA . THR A 1 119 ? 11.590 6.819 -0.843 1.00 90.62 119 THR A CA 1
ATOM 938 C C . THR A 1 119 ? 11.968 8.066 -1.628 1.00 90.62 119 THR A C 1
ATOM 940 O O . THR A 1 119 ? 11.264 8.435 -2.568 1.00 90.62 119 THR A O 1
ATOM 943 N N . ALA A 1 120 ? 13.137 8.659 -1.369 1.00 89.88 120 ALA A N 1
ATOM 944 C CA . ALA A 1 120 ? 13.746 9.609 -2.307 1.00 89.88 120 ALA A CA 1
ATOM 945 C C . ALA A 1 120 ? 13.917 8.994 -3.717 1.00 89.88 120 ALA A C 1
ATOM 947 O O . ALA A 1 120 ? 13.893 7.772 -3.885 1.00 89.88 120 ALA A O 1
ATOM 948 N N . TYR A 1 121 ? 14.084 9.846 -4.735 1.00 89.75 121 TYR A N 1
ATOM 949 C CA . TYR A 1 121 ? 14.363 9.385 -6.096 1.00 89.75 121 TYR A CA 1
ATOM 950 C C . TYR A 1 121 ? 15.810 8.902 -6.233 1.00 89.75 121 TYR A C 1
ATOM 952 O O . TYR A 1 121 ? 16.768 9.609 -5.922 1.00 89.75 121 TYR A O 1
ATOM 960 N N . PHE A 1 122 ? 15.955 7.717 -6.801 1.00 89.00 122 PHE A N 1
ATOM 961 C CA . PHE A 1 122 ? 17.197 7.121 -7.255 1.00 89.00 122 PHE A CA 1
ATOM 962 C C . PHE A 1 122 ? 17.402 7.468 -8.733 1.00 89.00 122 PHE A C 1
ATOM 964 O O . PHE A 1 122 ? 16.665 6.973 -9.579 1.00 89.00 122 PHE A O 1
ATOM 971 N N . GLY A 1 123 ? 18.373 8.328 -9.059 1.00 85.81 123 GLY A N 1
ATOM 972 C CA . GLY A 1 123 ? 18.653 8.763 -10.437 1.00 85.81 123 GLY A CA 1
ATOM 97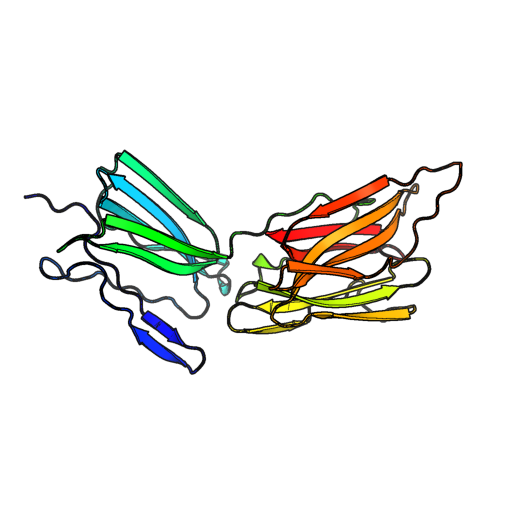3 C C . GLY A 1 123 ? 18.732 10.281 -10.578 1.00 85.81 123 GLY A C 1
ATOM 974 O O . GLY A 1 123 ? 19.065 10.973 -9.612 1.00 85.81 123 GLY A O 1
ATOM 975 N N . LEU A 1 124 ? 18.450 10.785 -11.781 1.00 81.38 124 LEU A N 1
ATOM 976 C CA . LEU A 1 124 ? 18.305 12.216 -12.063 1.00 81.38 124 LEU A CA 1
ATOM 977 C C . LEU A 1 124 ? 16.806 12.558 -12.138 1.00 81.38 124 LEU A C 1
ATOM 979 O O . LEU A 1 124 ? 16.150 12.165 -13.106 1.00 81.38 124 LEU A O 1
ATOM 983 N N . PRO A 1 125 ? 16.234 13.232 -11.126 1.00 71.88 125 PRO A N 1
ATOM 984 C CA . PRO A 1 125 ? 14.820 13.581 -11.140 1.00 71.88 125 PRO A CA 1
ATOM 985 C C . PRO A 1 125 ? 14.553 14.732 -12.124 1.00 71.88 125 PRO A C 1
ATOM 987 O O . PRO A 1 125 ? 15.151 15.798 -12.016 1.00 71.88 125 PRO A O 1
ATOM 990 N N . SER A 1 126 ? 13.621 14.536 -13.054 1.00 69.00 126 SER A N 1
ATOM 991 C CA . SER A 1 126 ? 13.042 15.586 -13.909 1.00 69.00 126 SER A CA 1
ATOM 992 C C . SER A 1 126 ? 11.650 15.137 -14.342 1.00 69.00 126 SER A C 1
ATOM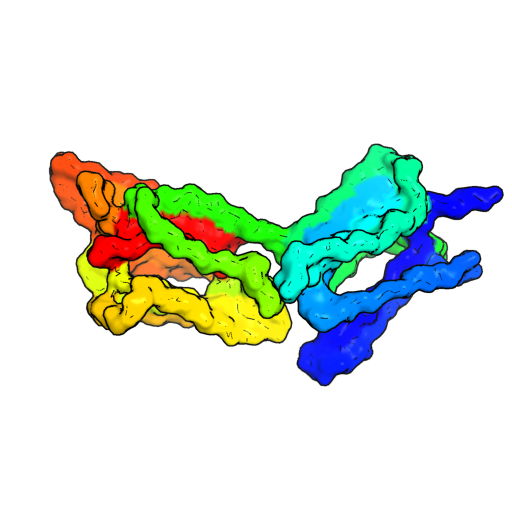 994 O O . SER A 1 126 ? 11.507 13.966 -14.634 1.00 69.00 126 SER A O 1
ATOM 996 N N . GLN A 1 127 ? 10.627 16.005 -14.362 1.00 69.25 127 GLN A N 1
ATOM 997 C CA . GLN A 1 127 ? 9.242 15.675 -14.784 1.00 69.25 127 GLN A CA 1
ATOM 998 C C . GLN A 1 127 ? 8.787 14.242 -14.417 1.00 69.25 127 GLN A C 1
ATOM 1000 O O . GLN A 1 127 ? 8.574 13.385 -15.282 1.00 69.25 127 GLN A O 1
ATOM 1005 N N . ASN A 1 128 ? 8.714 13.960 -13.115 1.00 75.31 128 ASN A N 1
ATOM 1006 C CA . ASN A 1 128 ? 8.416 12.617 -12.629 1.00 75.31 128 ASN A CA 1
ATOM 1007 C C . ASN A 1 128 ? 6.912 12.319 -12.738 1.00 75.31 128 ASN A C 1
ATOM 1009 O O . ASN A 1 128 ? 6.083 13.174 -12.428 1.00 75.31 128 ASN A O 1
ATOM 1013 N N . PHE A 1 129 ? 6.557 11.093 -13.120 1.00 75.62 129 PHE A N 1
ATOM 1014 C CA . PHE A 1 129 ? 5.219 10.568 -12.877 1.00 75.62 129 PHE A CA 1
ATOM 1015 C C . PHE A 1 129 ? 5.157 9.981 -11.465 1.00 75.62 129 PHE A C 1
ATOM 1017 O O . PHE A 1 129 ? 6.143 9.455 -10.935 1.00 75.62 129 PHE A O 1
ATOM 1024 N N . LYS A 1 130 ? 3.965 10.043 -10.879 1.00 74.38 130 LYS A N 1
ATOM 1025 C CA . LYS A 1 130 ? 3.641 9.436 -9.595 1.00 74.38 130 LYS A CA 1
ATOM 1026 C C . LYS A 1 130 ? 2.436 8.529 -9.816 1.00 74.38 130 LYS A C 1
ATOM 1028 O O . LYS A 1 130 ? 1.397 8.997 -10.277 1.00 74.38 130 LYS A O 1
ATOM 1033 N N . GLU A 1 131 ? 2.590 7.233 -9.574 1.00 69.38 131 GLU A N 1
ATOM 1034 C CA . GLU A 1 131 ? 1.441 6.343 -9.433 1.00 69.38 131 GLU A CA 1
ATOM 1035 C C . GLU A 1 131 ? 1.168 6.227 -7.938 1.00 69.38 131 GLU A C 1
ATOM 1037 O O . GLU A 1 131 ? 1.858 5.480 -7.258 1.00 69.38 131 GLU A O 1
ATOM 1042 N N . GLU A 1 132 ? 0.253 7.055 -7.426 1.00 66.69 132 GLU A N 1
ATOM 1043 C CA . GLU A 1 132 ? -0.098 7.109 -6.003 1.00 66.69 132 GLU A CA 1
ATOM 1044 C C . GLU A 1 132 ? -0.972 5.903 -5.635 1.00 66.69 132 GLU A C 1
ATOM 1046 O O . GLU A 1 132 ? -2.154 5.885 -5.987 1.00 66.69 132 GLU A O 1
ATOM 1051 N N . PRO A 1 133 ? -0.432 4.885 -4.941 1.00 61.12 133 PRO A N 1
ATOM 1052 C CA . PRO A 1 133 ? -1.201 3.696 -4.578 1.00 61.12 133 PRO A CA 1
ATOM 1053 C C . PRO A 1 133 ? -2.257 4.032 -3.519 1.00 61.12 133 PRO A C 1
ATOM 1055 O O . PRO A 1 133 ? -3.321 3.424 -3.498 1.00 61.12 133 PRO A O 1
ATOM 1058 N N . ASP A 1 134 ? -1.985 5.047 -2.694 1.00 54.75 134 ASP A N 1
ATOM 1059 C CA . ASP A 1 134 ? -2.855 5.525 -1.614 1.00 54.75 134 ASP A CA 1
ATOM 1060 C C . ASP A 1 134 ? -4.066 6.313 -2.125 1.00 54.75 134 ASP A C 1
ATOM 1062 O O . ASP A 1 134 ? -5.077 6.408 -1.439 1.00 54.75 134 ASP A O 1
ATOM 1066 N N . ALA A 1 135 ? -4.000 6.832 -3.35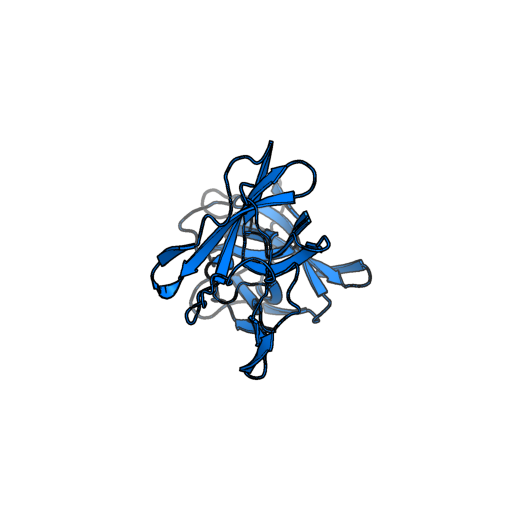5 1.00 56.59 135 ALA A N 1
ATOM 1067 C CA . ALA A 1 135 ? -5.163 7.402 -4.031 1.00 56.59 135 ALA A CA 1
ATOM 1068 C C . ALA A 1 135 ? -6.096 6.310 -4.594 1.00 56.59 135 ALA A C 1
ATOM 1070 O O . ALA A 1 135 ? -7.174 6.618 -5.110 1.00 56.59 135 ALA A O 1
ATOM 1071 N N . MET A 1 136 ? -5.702 5.028 -4.542 1.00 65.69 136 MET A N 1
ATOM 1072 C CA . MET A 1 136 ? -6.588 3.941 -4.940 1.00 65.69 136 MET A CA 1
ATOM 1073 C C . MET A 1 136 ? -7.618 3.684 -3.846 1.00 65.69 136 MET A C 1
ATOM 1075 O O . MET A 1 136 ? -7.282 3.400 -2.703 1.00 65.69 136 MET A O 1
ATOM 1079 N N . ASN A 1 137 ? -8.888 3.727 -4.236 1.00 69.75 137 ASN A N 1
ATOM 1080 C CA . ASN A 1 137 ? -9.991 3.225 -3.434 1.00 69.75 137 ASN A CA 1
ATOM 1081 C C . ASN A 1 137 ? -10.569 1.974 -4.129 1.00 69.75 137 ASN A C 1
ATOM 1083 O O . ASN A 1 137 ? -10.947 2.071 -5.309 1.00 69.75 137 ASN A O 1
ATOM 1087 N N . PRO A 1 138 ? -10.599 0.799 -3.471 1.00 78.69 138 PRO A N 1
ATOM 1088 C CA . PRO A 1 138 ? -9.972 0.484 -2.177 1.00 78.69 138 PRO A CA 1
ATOM 1089 C C . PRO A 1 138 ? -8.425 0.504 -2.231 1.00 78.69 138 PRO A C 1
ATOM 1091 O O . PRO A 1 138 ? -7.858 0.381 -3.324 1.00 78.69 138 PRO A O 1
ATOM 1094 N N . PRO A 1 139 ? -7.731 0.652 -1.083 1.00 86.38 139 PRO A N 1
ATOM 1095 C CA . PRO A 1 139 ? -6.277 0.835 -1.033 1.00 86.38 139 PRO A CA 1
ATOM 1096 C C . PRO A 1 139 ? -5.501 -0.395 -1.496 1.00 86.38 139 PRO A C 1
ATOM 1098 O O . PRO A 1 139 ? -5.967 -1.535 -1.400 1.00 86.38 139 PRO A O 1
ATOM 1101 N N . VAL A 1 140 ? -4.270 -0.170 -1.954 1.00 90.19 140 VAL A N 1
ATOM 1102 C CA . VAL A 1 140 ? -3.349 -1.247 -2.332 1.00 90.19 140 VAL A CA 1
ATOM 1103 C C . VAL A 1 140 ? -2.874 -2.007 -1.093 1.00 90.19 140 VAL A C 1
ATOM 1105 O O . VAL A 1 140 ? -2.375 -1.427 -0.136 1.00 90.19 140 VAL A O 1
ATOM 1108 N N . VAL A 1 141 ? -2.976 -3.337 -1.139 1.00 89.81 141 VAL A N 1
ATOM 1109 C CA . VAL A 1 141 ? -2.443 -4.239 -0.104 1.00 89.81 141 VAL A CA 1
ATOM 1110 C C . VAL A 1 141 ? -1.058 -4.746 -0.493 1.00 89.81 141 VAL A C 1
ATOM 1112 O O . VAL A 1 141 ? -0.175 -4.864 0.354 1.00 89.81 141 VAL A O 1
ATOM 1115 N N . LYS A 1 142 ? -0.863 -5.078 -1.775 1.00 92.69 142 LYS A N 1
ATOM 1116 C CA . LYS A 1 142 ? 0.430 -5.529 -2.301 1.00 92.69 142 LYS A CA 1
ATOM 1117 C C . LYS A 1 142 ? 0.530 -5.409 -3.817 1.00 92.69 142 LYS A C 1
ATOM 1119 O O . LYS A 1 142 ? -0.478 -5.404 -4.525 1.00 92.69 142 LYS A O 1
ATOM 1124 N N . VAL A 1 143 ? 1.760 -5.447 -4.320 1.00 95.44 143 VAL A N 1
ATOM 1125 C CA . VAL A 1 143 ? 2.046 -5.766 -5.724 1.00 95.44 143 VAL A CA 1
ATOM 1126 C C . VAL A 1 143 ? 1.886 -7.274 -5.939 1.00 95.44 143 VAL A C 1
ATOM 1128 O O . VAL A 1 143 ? 2.401 -8.080 -5.168 1.00 95.44 143 VAL A O 1
ATOM 1131 N N . SER A 1 144 ? 1.164 -7.655 -6.988 1.00 96.06 144 SER A N 1
ATOM 1132 C CA . SER A 1 144 ? 0.938 -9.046 -7.413 1.00 96.06 144 SER A CA 1
ATOM 1133 C C . SER A 1 144 ? 1.695 -9.413 -8.690 1.00 96.06 144 SER A C 1
ATOM 1135 O O . SER A 1 144 ? 1.971 -10.588 -8.931 1.00 96.06 144 SER A O 1
ATOM 1137 N N . LYS A 1 145 ? 2.060 -8.410 -9.496 1.00 97.31 145 LYS A N 1
ATOM 1138 C CA . LYS A 1 145 ? 2.817 -8.595 -10.732 1.00 97.31 145 LYS A CA 1
ATOM 1139 C C . LYS A 1 145 ? 3.738 -7.412 -10.992 1.00 97.31 145 LYS A C 1
ATOM 1141 O O . LYS A 1 145 ? 3.326 -6.268 -10.807 1.00 97.31 145 LYS A O 1
ATOM 1146 N N . VAL A 1 146 ? 4.940 -7.689 -11.487 1.00 97.50 146 VAL A N 1
ATOM 1147 C CA . VAL A 1 146 ? 5.859 -6.685 -12.041 1.00 97.50 146 VAL A CA 1
ATOM 1148 C C . VAL A 1 146 ? 6.058 -6.988 -13.519 1.00 97.50 146 VAL A C 1
ATOM 1150 O O . VAL A 1 146 ? 6.456 -8.095 -13.878 1.00 97.50 146 VAL A O 1
ATOM 1153 N N . ILE A 1 147 ? 5.788 -6.012 -14.377 1.00 97.06 147 ILE A N 1
ATOM 1154 C CA . ILE A 1 147 ? 5.943 -6.109 -15.828 1.00 97.06 147 ILE A CA 1
ATOM 1155 C C . ILE A 1 147 ? 7.043 -5.133 -16.235 1.00 97.06 147 ILE A C 1
ATOM 1157 O O . ILE A 1 147 ? 6.953 -3.933 -15.969 1.00 97.06 147 ILE A O 1
ATOM 1161 N N . ILE A 1 148 ? 8.095 -5.651 -16.862 1.00 96.62 148 ILE A N 1
ATOM 1162 C CA . ILE A 1 148 ? 9.296 -4.893 -17.210 1.00 96.62 148 ILE A CA 1
ATOM 1163 C C . ILE A 1 148 ? 9.604 -5.126 -18.680 1.00 96.62 148 ILE A C 1
ATOM 1165 O O . ILE A 1 148 ? 9.766 -6.269 -19.102 1.00 96.62 148 ILE A O 1
ATOM 1169 N N . TYR A 1 149 ? 9.765 -4.049 -19.440 1.00 97.12 149 TYR A N 1
ATOM 1170 C CA . TYR A 1 149 ? 10.413 -4.116 -20.746 1.00 97.12 149 TYR A CA 1
ATOM 1171 C C . TYR A 1 149 ? 11.832 -3.588 -20.613 1.00 97.12 149 TYR A C 1
ATOM 1173 O O . TYR A 1 149 ? 12.029 -2.459 -20.154 1.00 97.12 149 TYR A O 1
ATOM 1181 N N . HIS A 1 150 ? 12.828 -4.388 -20.985 1.00 95.25 150 HIS A N 1
ATOM 1182 C CA . HIS A 1 150 ? 14.230 -4.035 -20.769 1.00 95.25 150 HIS A CA 1
ATOM 1183 C C . HIS A 1 150 ? 15.178 -4.543 -21.860 1.00 95.25 150 HIS A C 1
ATOM 1185 O O . HIS A 1 150 ? 14.862 -5.429 -22.650 1.00 95.25 150 HIS A O 1
ATOM 1191 N N . SER A 1 151 ? 16.348 -3.919 -21.916 1.00 91.50 151 SER A N 1
ATOM 1192 C CA . SER A 1 151 ? 17.504 -4.263 -22.744 1.00 91.50 151 SER A CA 1
ATOM 1193 C C . SER A 1 151 ? 18.774 -3.875 -21.968 1.00 91.50 151 SER A C 1
ATOM 1195 O O . SER A 1 151 ? 18.940 -4.226 -20.800 1.00 91.50 151 SER A O 1
ATOM 1197 N N . ASP A 1 152 ? 19.655 -3.080 -22.565 1.00 89.56 152 ASP A N 1
ATOM 1198 C CA . ASP A 1 152 ? 20.662 -2.284 -21.863 1.00 89.56 152 ASP A CA 1
ATOM 1199 C C . ASP A 1 152 ? 20.056 -1.249 -20.889 1.00 89.56 152 ASP A C 1
ATOM 1201 O O . ASP A 1 152 ? 20.730 -0.813 -19.957 1.00 89.56 152 ASP A O 1
ATOM 1205 N N . ARG A 1 153 ? 18.782 -0.881 -21.060 1.00 91.56 153 ARG A N 1
ATOM 1206 C CA . ARG A 1 153 ? 18.028 0.029 -20.185 1.00 91.56 153 ARG A CA 1
ATOM 1207 C C . ARG A 1 153 ? 16.707 -0.600 -19.759 1.00 91.56 153 ARG A C 1
ATOM 1209 O O . ARG A 1 153 ? 16.204 -1.508 -20.413 1.00 91.56 153 ARG A O 1
ATOM 1216 N N . ILE A 1 154 ? 16.115 -0.098 -18.678 1.00 94.81 154 ILE A N 1
ATOM 1217 C CA . ILE A 1 154 ? 14.708 -0.381 -18.367 1.00 94.81 154 ILE A CA 1
ATOM 1218 C C . ILE A 1 154 ? 13.871 0.573 -19.213 1.00 94.81 154 ILE A C 1
ATOM 1220 O O . ILE A 1 154 ? 13.880 1.777 -18.982 1.00 94.81 154 ILE A O 1
ATOM 1224 N N . ASN A 1 155 ? 13.183 0.051 -20.218 1.00 94.50 155 ASN A N 1
ATOM 1225 C CA . ASN A 1 155 ? 12.422 0.845 -21.179 1.00 94.50 155 ASN A CA 1
ATOM 1226 C C . ASN A 1 155 ? 10.993 1.089 -20.715 1.00 94.50 155 ASN A C 1
ATOM 1228 O O . ASN A 1 155 ? 10.421 2.112 -21.070 1.00 94.50 155 ASN A O 1
ATOM 1232 N N . SER A 1 156 ? 10.429 0.172 -19.927 1.00 94.50 156 SER A N 1
ATOM 1233 C CA . SER A 1 156 ? 9.131 0.349 -19.289 1.00 94.50 156 SER A CA 1
ATOM 1234 C C . SER A 1 156 ? 9.026 -0.459 -17.999 1.00 94.50 156 SER A C 1
ATOM 1236 O O . SER A 1 156 ? 9.634 -1.523 -17.877 1.00 94.50 156 SER A O 1
ATOM 1238 N N . LEU A 1 157 ? 8.248 0.059 -17.053 1.00 93.25 157 LEU A N 1
ATOM 1239 C CA . LEU A 1 157 ? 7.854 -0.612 -15.820 1.00 93.25 157 LEU A CA 1
ATOM 1240 C C . LEU A 1 157 ? 6.350 -0.401 -15.632 1.00 93.25 157 LEU A C 1
ATOM 1242 O O . LEU A 1 157 ? 5.858 0.695 -15.910 1.00 93.25 157 LEU A O 1
ATOM 1246 N N . GLN A 1 158 ? 5.650 -1.435 -15.180 1.00 93.56 158 GLN A N 1
ATOM 1247 C CA . GLN A 1 158 ? 4.229 -1.424 -14.835 1.00 93.56 158 GLN A CA 1
ATOM 1248 C C . GLN A 1 158 ? 3.979 -2.457 -13.733 1.00 93.56 158 GLN A C 1
ATOM 1250 O O . GLN A 1 158 ? 4.615 -3.514 -13.715 1.00 93.56 158 GLN A O 1
ATOM 1255 N N . LEU A 1 159 ? 3.049 -2.169 -12.825 1.00 94.31 159 LEU A N 1
ATOM 1256 C CA . LEU A 1 159 ? 2.692 -3.060 -11.722 1.00 94.31 159 LEU A CA 1
ATOM 1257 C C . LEU A 1 159 ? 1.221 -3.480 -11.814 1.00 94.31 159 LEU A C 1
ATOM 1259 O O . LEU A 1 159 ? 0.378 -2.714 -12.271 1.00 94.31 159 LEU A O 1
ATOM 1263 N N . GLU A 1 160 ? 0.907 -4.692 -11.360 1.00 94.62 160 GLU A N 1
ATOM 1264 C CA . GLU A 1 160 ? -0.466 -5.107 -11.050 1.00 94.62 160 GLU A CA 1
ATOM 1265 C C . GLU A 1 160 ? -0.621 -5.187 -9.537 1.00 94.62 160 GLU A C 1
ATOM 1267 O O . GLU A 1 160 ? 0.139 -5.881 -8.852 1.00 94.62 160 GLU A O 1
ATOM 1272 N N . TYR A 1 161 ? -1.624 -4.501 -9.018 1.00 93.62 161 TYR A N 1
ATOM 1273 C CA . TYR A 1 161 ? -1.897 -4.372 -7.598 1.00 93.62 161 TYR A CA 1
ATOM 1274 C C . TYR A 1 161 ? -2.994 -5.336 -7.172 1.00 93.62 161 TYR A C 1
ATOM 1276 O O . TYR A 1 161 ? -3.930 -5.590 -7.930 1.00 93.62 161 TYR A O 1
ATOM 1284 N N . ARG A 1 162 ? -2.908 -5.823 -5.935 1.00 92.94 162 ARG A N 1
ATOM 1285 C CA . ARG A 1 162 ? -4.046 -6.401 -5.224 1.00 92.94 162 ARG A CA 1
ATOM 1286 C C . ARG A 1 162 ? -4.570 -5.366 -4.240 1.00 92.94 162 ARG A C 1
ATOM 1288 O O . ARG A 1 162 ? -3.813 -4.887 -3.393 1.00 92.94 162 ARG A O 1
ATOM 1295 N N . LEU A 1 163 ? -5.843 -5.028 -4.374 1.00 90.62 163 LEU A N 1
ATOM 1296 C CA . LEU A 1 163 ? -6.513 -4.053 -3.528 1.00 90.62 163 LEU A CA 1
ATOM 1297 C C . LEU A 1 163 ? -7.122 -4.729 -2.299 1.00 90.62 163 LEU A C 1
ATOM 1299 O O . LEU A 1 163 ? -7.343 -5.948 -2.272 1.00 90.62 163 LEU A O 1
ATOM 1303 N N . HIS A 1 164 ? -7.416 -3.933 -1.280 1.00 85.12 164 HIS A N 1
ATOM 1304 C CA . HIS A 1 164 ? -8.254 -4.361 -0.172 1.00 85.12 164 HIS A CA 1
ATOM 1305 C C . HIS A 1 164 ? -9.638 -4.756 -0.719 1.00 85.12 164 HIS A C 1
ATOM 1307 O O . HIS A 1 164 ? -10.172 -4.092 -1.600 1.00 85.12 164 HIS A O 1
ATOM 1313 N N . GLY A 1 165 ? -10.181 -5.895 -0.285 1.00 81.06 165 GLY A N 1
ATOM 1314 C CA . GLY A 1 165 ? -11.344 -6.535 -0.926 1.00 81.06 165 GLY A CA 1
ATOM 1315 C C . GLY A 1 165 ? -10.993 -7.582 -1.996 1.00 81.06 165 GLY A C 1
ATOM 1316 O O . GLY A 1 165 ? -11.845 -8.374 -2.380 1.00 81.06 165 GLY A O 1
ATOM 1317 N N . GLY A 1 166 ? -9.724 -7.674 -2.413 1.00 85.50 166 GLY A N 1
ATOM 1318 C CA . GLY A 1 166 ? -9.201 -8.786 -3.215 1.00 85.50 166 GLY A CA 1
ATOM 1319 C C . GLY A 1 166 ? -9.164 -8.561 -4.726 1.00 85.50 166 GLY A C 1
ATOM 1320 O O . GLY A 1 166 ? -8.581 -9.387 -5.431 1.00 85.50 166 GLY A O 1
ATOM 1321 N N . GLU A 1 167 ? -9.712 -7.448 -5.217 1.00 88.56 167 GLU A N 1
ATOM 1322 C CA . GLU A 1 167 ? -9.637 -7.065 -6.628 1.00 88.56 167 GLU A CA 1
ATOM 1323 C C . GLU A 1 167 ? -8.188 -6.905 -7.104 1.00 88.56 167 GLU A C 1
ATOM 1325 O O . GLU A 1 167 ? -7.297 -6.497 -6.350 1.00 88.56 167 GLU A O 1
ATOM 1330 N N . ARG A 1 168 ? -7.958 -7.193 -8.389 1.00 91.81 168 ARG A N 1
ATOM 1331 C CA . ARG A 1 168 ? -6.689 -6.906 -9.061 1.00 91.81 168 ARG A CA 1
ATOM 1332 C C . ARG A 1 168 ? -6.848 -5.711 -9.980 1.00 91.81 168 ARG A C 1
ATOM 1334 O O . ARG A 1 168 ? -7.810 -5.636 -10.741 1.00 91.81 168 ARG A O 1
ATOM 1341 N N . ARG A 1 169 ? -5.879 -4.803 -9.946 1.00 91.25 169 ARG A N 1
ATOM 1342 C CA . ARG A 1 169 ? -5.858 -3.617 -10.802 1.00 91.25 169 ARG A CA 1
ATOM 1343 C C . ARG A 1 169 ? -4.509 -3.499 -11.483 1.00 91.25 169 ARG A C 1
ATOM 1345 O O . ARG A 1 169 ? -3.481 -3.392 -10.819 1.00 91.25 169 ARG A O 1
ATOM 1352 N N . LEU A 1 170 ? -4.519 -3.498 -12.810 1.00 92.44 170 LEU A N 1
ATOM 1353 C CA . LEU A 1 170 ? -3.326 -3.203 -13.587 1.00 92.44 170 LEU A CA 1
ATOM 1354 C C . LEU A 1 170 ? -3.073 -1.691 -13.556 1.00 92.44 170 LEU A C 1
ATOM 1356 O O . LEU A 1 170 ? -3.950 -0.902 -13.909 1.00 92.44 170 LEU A O 1
ATOM 1360 N N . GLY A 1 171 ? -1.883 -1.303 -13.107 1.00 89.00 171 GLY A N 1
ATOM 1361 C CA . GLY A 1 171 ? -1.427 0.078 -13.075 1.00 89.00 171 GLY A CA 1
ATOM 1362 C C . GLY A 1 171 ? -1.164 0.645 -14.465 1.00 89.00 171 GLY A C 1
ATOM 1363 O O . GLY A 1 171 ? -1.323 -0.026 -15.489 1.00 89.00 171 GLY A O 1
ATOM 1364 N N . ARG A 1 172 ? -0.727 1.899 -14.526 1.00 87.50 172 ARG A N 1
ATOM 1365 C CA . ARG A 1 172 ? -0.356 2.526 -15.803 1.00 87.50 172 ARG A CA 1
ATOM 1366 C C . ARG A 1 172 ? 1.013 2.042 -16.269 1.00 87.50 172 ARG A C 1
ATOM 1368 O O . ARG A 1 172 ? 1.960 1.978 -15.496 1.00 87.50 172 ARG A O 1
ATOM 1375 N N . GLN A 1 173 ? 1.135 1.765 -17.564 1.00 86.94 173 GLN A N 1
ATOM 1376 C CA . GLN A 1 173 ? 2.439 1.542 -18.177 1.00 86.94 173 GLN A CA 1
ATOM 1377 C C . GLN A 1 173 ? 3.154 2.882 -18.385 1.00 86.94 173 GLN A C 1
ATOM 1379 O O . GLN A 1 173 ? 2.594 3.801 -18.993 1.00 86.94 173 GLN A O 1
ATOM 1384 N N . TYR A 1 174 ? 4.406 2.969 -17.935 1.00 86.56 174 TYR A N 1
ATOM 1385 C CA . TYR A 1 174 ? 5.285 4.102 -18.223 1.00 86.56 174 TYR A CA 1
ATOM 1386 C C . TYR A 1 174 ? 6.553 3.647 -18.955 1.00 86.56 174 TYR A C 1
ATOM 1388 O O . TYR A 1 174 ? 7.097 2.604 -18.586 1.00 86.56 174 TYR A O 1
ATOM 1396 N N . PRO A 1 175 ? 7.032 4.400 -19.965 1.00 86.56 175 PRO A N 1
ATOM 1397 C CA . PRO A 1 175 ? 6.366 5.546 -20.587 1.00 86.56 175 PRO A CA 1
ATOM 1398 C C . PRO A 1 175 ? 5.095 5.114 -21.347 1.00 86.56 175 PRO A C 1
ATOM 1400 O O . PRO A 1 175 ? 4.904 3.932 -21.643 1.00 86.56 175 PRO A O 1
ATOM 1403 N N . LYS A 1 176 ? 4.213 6.077 -21.654 1.00 81.19 176 LYS A N 1
ATOM 1404 C CA . LYS A 1 176 ? 3.018 5.824 -22.476 1.00 81.19 176 LYS A CA 1
ATOM 1405 C C . LYS A 1 176 ? 3.437 5.449 -23.903 1.00 81.19 176 LYS A C 1
ATOM 1407 O O . LYS A 1 176 ? 4.326 6.086 -24.462 1.00 81.19 176 LYS A O 1
ATOM 1412 N N . GLY A 1 177 ? 2.755 4.475 -24.502 1.00 79.38 177 GLY A N 1
ATOM 1413 C CA . GLY A 1 177 ? 3.011 4.014 -25.871 1.00 79.38 177 GLY A CA 1
ATOM 1414 C C . GLY A 1 177 ? 3.608 2.604 -25.930 1.00 79.38 177 GLY A C 1
ATOM 1415 O O . GLY A 1 177 ? 3.675 1.922 -24.908 1.00 79.38 177 GLY A O 1
ATOM 1416 N N . PRO A 1 178 ? 4.009 2.129 -27.120 1.00 81.31 178 PRO A N 1
ATOM 1417 C CA . PRO A 1 178 ? 4.544 0.782 -27.278 1.00 81.31 178 PRO A CA 1
ATOM 1418 C C . PRO A 1 178 ? 5.877 0.641 -26.535 1.00 81.31 178 PRO A C 1
ATOM 1420 O O . PRO A 1 178 ? 6.825 1.395 -26.776 1.00 81.31 178 PRO A O 1
ATOM 1423 N N . ALA A 1 179 ? 5.950 -0.336 -25.632 1.00 85.75 179 ALA A N 1
ATOM 1424 C CA . ALA A 1 179 ? 7.180 -0.652 -24.925 1.00 85.75 179 ALA A CA 1
ATOM 1425 C C . ALA A 1 179 ? 8.144 -1.436 -25.832 1.00 85.75 179 ALA A C 1
ATOM 1427 O O . ALA A 1 179 ? 7.726 -2.206 -26.696 1.00 85.75 179 ALA A O 1
ATOM 1428 N N . LYS A 1 180 ? 9.451 -1.214 -25.651 1.00 89.19 180 LYS A N 1
ATOM 1429 C CA . LYS A 1 180 ? 10.521 -1.798 -26.478 1.00 89.19 180 LYS A CA 1
ATOM 1430 C C . LYS A 1 180 ? 11.435 -2.694 -25.648 1.00 89.19 180 LYS A C 1
ATOM 1432 O O . LYS A 1 180 ? 11.671 -2.421 -24.473 1.00 89.19 180 LYS A O 1
ATOM 1437 N N . GLY A 1 181 ? 12.044 -3.685 -26.292 1.00 91.81 181 GLY A N 1
ATOM 1438 C CA . GLY A 1 181 ? 12.991 -4.608 -25.664 1.00 91.81 181 GLY A CA 1
ATOM 1439 C C . GLY A 1 181 ? 12.339 -5.919 -25.229 1.00 91.81 181 GLY A C 1
ATOM 1440 O O . GLY A 1 181 ? 11.250 -6.265 -25.682 1.00 91.81 181 GLY A O 1
ATOM 1441 N N . VAL A 1 182 ? 13.031 -6.655 -24.365 1.00 95.19 182 VAL A N 1
ATOM 1442 C CA . VAL A 1 182 ? 12.590 -7.948 -23.839 1.00 95.19 182 VAL A CA 1
ATOM 1443 C C . VAL A 1 182 ? 11.538 -7.726 -22.758 1.00 95.19 182 VAL A C 1
ATOM 1445 O O . VAL A 1 182 ? 11.778 -6.996 -21.796 1.00 95.19 182 VAL A O 1
ATOM 1448 N N . LEU A 1 183 ? 10.387 -8.382 -22.902 1.00 97.06 183 LEU A N 1
ATOM 1449 C CA . LEU A 1 183 ? 9.361 -8.440 -21.867 1.00 97.06 183 LEU A CA 1
ATOM 1450 C C . LEU A 1 183 ? 9.764 -9.452 -20.788 1.00 97.06 183 LEU A C 1
ATOM 1452 O O . LEU A 1 183 ? 10.062 -10.610 -21.070 1.00 97.06 183 LEU A O 1
ATOM 1456 N N . THR A 1 184 ? 9.728 -9.031 -19.532 1.00 97.94 184 THR A N 1
ATOM 1457 C CA . THR A 1 184 ? 9.807 -9.902 -18.361 1.00 97.94 184 THR A CA 1
ATOM 1458 C C . THR A 1 184 ? 8.608 -9.638 -17.469 1.00 97.94 184 THR A C 1
ATOM 1460 O O . THR A 1 184 ? 8.275 -8.491 -17.181 1.00 97.94 184 THR A O 1
ATOM 1463 N N . THR A 1 185 ? 7.946 -10.708 -17.040 1.00 98.00 185 THR A N 1
ATOM 1464 C CA . THR A 1 185 ? 6.814 -10.638 -16.116 1.00 98.00 185 THR A CA 1
ATOM 1465 C C . THR A 1 185 ? 7.119 -11.482 -14.892 1.00 98.00 185 THR A C 1
ATOM 1467 O O . THR A 1 185 ? 7.415 -12.668 -15.010 1.00 98.00 185 THR A O 1
ATOM 1470 N N . LEU A 1 186 ? 7.039 -10.858 -13.723 1.00 97.94 186 LEU A N 1
ATOM 1471 C CA . LEU A 1 186 ? 7.143 -11.509 -12.426 1.00 97.94 186 LEU A CA 1
ATOM 1472 C C . LEU A 1 186 ? 5.737 -11.612 -11.858 1.00 97.94 186 LEU A C 1
ATOM 1474 O O . LEU A 1 186 ? 5.074 -10.586 -11.721 1.00 97.94 186 LEU A O 1
ATOM 1478 N N . VAL A 1 187 ? 5.276 -12.825 -11.564 1.00 97.06 187 VAL A N 1
ATOM 1479 C CA . VAL A 1 187 ? 3.954 -13.078 -10.979 1.00 97.06 187 VAL A CA 1
ATOM 1480 C C . VAL A 1 187 ? 4.158 -13.632 -9.581 1.00 97.06 187 VAL A C 1
ATOM 1482 O O . VAL A 1 187 ? 4.876 -14.614 -9.410 1.00 97.06 187 VAL A O 1
ATOM 1485 N N . PHE A 1 188 ? 3.523 -13.010 -8.594 1.00 95.75 188 PHE A N 1
ATOM 1486 C CA . PHE A 1 188 ? 3.653 -13.393 -7.195 1.00 95.75 188 PHE A CA 1
ATOM 1487 C C . PHE A 1 188 ? 2.404 -14.130 -6.730 1.00 95.75 188 PHE A C 1
ATOM 1489 O O . PHE A 1 188 ? 1.275 -13.751 -7.056 1.00 95.75 188 PHE A O 1
ATOM 1496 N N . SER A 1 189 ? 2.607 -15.181 -5.941 1.00 94.12 189 SER A N 1
ATOM 1497 C CA . SER A 1 189 ? 1.501 -15.899 -5.304 1.00 94.12 189 SER A CA 1
ATOM 1498 C C . SER A 1 189 ? 0.792 -15.034 -4.255 1.00 94.12 189 SER A C 1
ATOM 1500 O O . SER A 1 189 ? 1.282 -13.979 -3.847 1.00 94.12 189 SER A O 1
ATOM 1502 N N . ASP A 1 190 ? -0.369 -15.472 -3.769 1.00 90.88 190 ASP A N 1
ATOM 1503 C CA . ASP A 1 190 ? -1.129 -14.734 -2.752 1.00 90.88 190 ASP A CA 1
ATOM 1504 C C . ASP A 1 190 ? -0.382 -14.601 -1.417 1.00 90.88 190 ASP A C 1
ATOM 1506 O O . ASP A 1 190 ? -0.525 -13.580 -0.744 1.00 90.88 190 ASP A O 1
ATOM 1510 N N . SER A 1 191 ? 0.505 -15.544 -1.112 1.00 94.12 191 SER A N 1
ATOM 1511 C CA . SER A 1 191 ? 1.366 -15.562 0.071 1.00 94.12 191 SER A CA 1
ATOM 1512 C C . SER A 1 191 ? 2.787 -15.048 -0.193 1.00 94.12 191 SER A C 1
ATOM 1514 O O . SER A 1 191 ? 3.695 -15.362 0.572 1.00 94.12 191 SER A O 1
ATOM 1516 N N . GLU A 1 192 ? 3.001 -14.280 -1.265 1.00 96.88 192 GLU A N 1
ATOM 1517 C CA . GLU A 1 192 ? 4.290 -13.675 -1.615 1.00 96.88 192 GLU A CA 1
ATOM 1518 C C . GLU A 1 192 ? 4.178 -12.149 -1.739 1.00 96.88 192 GLU A C 1
ATOM 1520 O O . GLU A 1 192 ? 3.217 -11.623 -2.313 1.00 96.88 192 GLU A O 1
ATOM 1525 N N . TRP A 1 193 ? 5.163 -11.439 -1.186 1.00 97.00 193 TRP A N 1
ATOM 1526 C CA . TRP A 1 193 ? 5.228 -9.977 -1.144 1.00 97.00 193 TRP A CA 1
ATOM 1527 C C . TRP A 1 193 ? 6.517 -9.470 -1.766 1.00 97.00 193 TRP A C 1
ATOM 1529 O O . TRP A 1 193 ? 7.584 -10.029 -1.521 1.00 97.00 193 TRP A O 1
ATOM 1539 N N . LEU A 1 194 ? 6.426 -8.368 -2.507 1.00 97.62 194 LEU A N 1
ATOM 1540 C CA . LEU A 1 194 ? 7.578 -7.602 -2.964 1.00 97.62 194 LEU A CA 1
ATOM 1541 C C . LEU A 1 194 ? 8.115 -6.763 -1.793 1.00 97.62 194 LEU A C 1
ATOM 1543 O O . LEU A 1 194 ? 7.484 -5.788 -1.397 1.00 97.62 194 LEU A O 1
ATOM 1547 N N . ILE A 1 195 ? 9.249 -7.158 -1.214 1.00 97.50 195 ILE A N 1
ATOM 1548 C CA . ILE A 1 195 ? 9.778 -6.603 0.050 1.00 97.50 195 ILE A CA 1
ATOM 1549 C C . ILE A 1 195 ? 11.013 -5.712 -0.119 1.00 97.50 195 ILE A C 1
ATOM 1551 O O . ILE A 1 195 ? 11.613 -5.269 0.866 1.00 97.50 195 ILE A O 1
ATOM 1555 N N . GLY A 1 196 ? 11.437 -5.490 -1.358 1.00 97.06 196 GLY A N 1
ATOM 1556 C CA . GLY A 1 196 ? 12.565 -4.623 -1.623 1.00 97.06 196 GLY A CA 1
ATOM 1557 C C . GLY A 1 196 ? 12.914 -4.514 -3.093 1.00 97.06 196 GLY A C 1
ATOM 1558 O O . GLY A 1 196 ? 12.536 -5.340 -3.930 1.00 97.06 196 GLY A O 1
ATOM 1559 N N . ALA A 1 197 ? 13.679 -3.473 -3.380 1.00 97.62 197 ALA A N 1
ATOM 1560 C CA . ALA A 1 197 ? 14.292 -3.236 -4.669 1.00 97.62 197 ALA A CA 1
ATOM 1561 C C . ALA A 1 197 ? 15.671 -2.628 -4.439 1.00 97.62 197 ALA A C 1
ATOM 1563 O O . ALA A 1 197 ? 15.836 -1.689 -3.662 1.00 97.62 197 ALA A O 1
ATOM 1564 N N . TYR A 1 198 ? 16.675 -3.145 -5.125 1.00 97.06 198 TYR A N 1
ATOM 1565 C CA . TYR A 1 198 ? 18.033 -2.635 -5.009 1.00 97.06 198 TYR A CA 1
ATOM 1566 C C . TYR A 1 198 ? 18.710 -2.649 -6.366 1.00 97.06 198 TYR A C 1
ATOM 1568 O O . TYR A 1 198 ? 18.256 -3.300 -7.309 1.00 97.06 198 TYR A O 1
ATOM 1576 N N . GLY A 1 199 ? 19.807 -1.917 -6.486 1.00 95.06 199 GLY A N 1
ATOM 1577 C CA . GLY A 1 199 ? 20.438 -1.798 -7.781 1.00 95.06 199 GLY A CA 1
ATOM 1578 C C . GLY A 1 199 ? 21.573 -0.804 -7.848 1.00 95.06 199 GLY A C 1
ATOM 1579 O O . GLY A 1 199 ? 22.152 -0.399 -6.837 1.00 95.06 199 GLY A O 1
ATOM 1580 N N . LYS A 1 200 ? 21.900 -0.433 -9.084 1.00 94.19 200 LYS A N 1
ATOM 1581 C CA . LYS A 1 200 ? 22.980 0.492 -9.426 1.00 94.19 200 LYS A CA 1
ATOM 1582 C C . LYS A 1 200 ? 22.460 1.587 -10.340 1.00 94.19 200 LYS A C 1
ATOM 1584 O O . LYS A 1 200 ? 21.611 1.348 -11.197 1.00 94.19 200 LYS A O 1
ATOM 1589 N N . ILE A 1 201 ? 23.023 2.773 -10.173 1.00 92.19 201 ILE A N 1
ATOM 1590 C CA . ILE A 1 201 ? 22.703 3.969 -10.940 1.00 92.19 201 ILE A CA 1
ATOM 1591 C C . ILE A 1 201 ? 24.014 4.525 -11.470 1.00 92.19 201 ILE A C 1
ATOM 1593 O O . ILE A 1 201 ? 24.898 4.878 -10.689 1.00 92.19 201 ILE A O 1
ATOM 1597 N N . ARG A 1 202 ? 24.129 4.659 -12.787 1.00 89.94 202 ARG A N 1
ATOM 1598 C CA . ARG A 1 202 ? 25.160 5.488 -13.415 1.00 89.94 202 ARG A CA 1
ATOM 1599 C C . ARG A 1 202 ? 24.523 6.823 -13.772 1.00 89.94 202 ARG A C 1
ATOM 1601 O O . ARG A 1 202 ? 23.639 6.847 -14.625 1.00 89.94 202 ARG A O 1
ATOM 1608 N N . LYS A 1 203 ? 24.950 7.918 -13.143 1.00 86.75 203 LYS A N 1
ATOM 1609 C CA . LYS A 1 203 ? 24.468 9.265 -13.483 1.00 86.75 203 LYS A CA 1
ATOM 1610 C C . LYS A 1 203 ? 25.352 9.865 -14.578 1.00 86.75 203 LYS A C 1
ATOM 1612 O O . LYS A 1 203 ? 26.556 9.995 -14.395 1.00 86.75 203 LYS A O 1
ATOM 1617 N N . GLY A 1 204 ? 24.761 10.206 -15.716 1.00 80.69 204 GLY A N 1
ATOM 1618 C CA . GLY A 1 204 ? 25.376 11.059 -16.733 1.00 80.69 204 GLY A CA 1
ATOM 1619 C C . GLY A 1 204 ? 25.035 12.534 -16.505 1.00 80.69 204 GLY A C 1
ATOM 1620 O O . GLY A 1 204 ? 24.488 12.901 -15.470 1.00 80.69 204 GLY A O 1
ATOM 1621 N N . ARG A 1 205 ? 25.321 13.394 -17.492 1.00 79.12 205 ARG A N 1
ATOM 1622 C CA . ARG A 1 205 ? 24.990 14.833 -17.414 1.00 79.12 205 ARG A CA 1
ATOM 1623 C C . ARG A 1 205 ? 23.486 15.120 -17.508 1.00 79.12 205 ARG A C 1
ATOM 1625 O O . ARG A 1 205 ? 23.006 16.041 -16.865 1.00 79.12 205 ARG A O 1
ATOM 1632 N N . SER A 1 206 ? 22.756 14.344 -18.308 1.00 80.56 206 SER A N 1
ATOM 1633 C CA . SER A 1 206 ? 21.326 14.562 -18.595 1.00 80.56 206 SER A CA 1
ATOM 1634 C C . SER A 1 206 ? 20.473 13.294 -18.517 1.00 80.56 206 SER A C 1
ATOM 1636 O O . SER A 1 206 ? 19.253 13.357 -18.642 1.00 80.56 206 SER A O 1
ATOM 1638 N N . GLN A 1 207 ? 21.106 12.137 -18.317 1.00 85.69 207 GLN A N 1
ATOM 1639 C CA . GLN A 1 207 ? 20.436 10.845 -18.244 1.00 85.69 207 GLN A CA 1
ATOM 1640 C C . GLN A 1 207 ? 21.137 9.921 -17.248 1.00 85.69 207 GLN A C 1
ATOM 1642 O O . GLN A 1 207 ? 22.353 10.001 -17.081 1.00 85.69 207 GLN A O 1
ATOM 1647 N N . SER A 1 208 ? 20.385 9.033 -16.612 1.00 87.75 208 SER A N 1
ATOM 1648 C CA . SER A 1 208 ? 20.890 7.951 -15.778 1.00 87.75 208 SER A CA 1
ATOM 1649 C C . SER A 1 208 ? 20.625 6.610 -16.441 1.00 87.75 208 SER A C 1
ATOM 1651 O O . SER A 1 208 ? 19.619 6.422 -17.120 1.00 87.75 208 SER A O 1
ATOM 1653 N N . GLN A 1 209 ? 21.523 5.663 -16.204 1.00 90.56 209 GLN A N 1
ATOM 1654 C CA . GLN A 1 209 ? 21.288 4.257 -16.493 1.00 90.56 209 GLN A CA 1
ATOM 1655 C C . GLN A 1 209 ? 21.039 3.536 -15.175 1.00 90.56 209 GLN A C 1
ATOM 1657 O O . GLN A 1 209 ? 21.849 3.642 -14.249 1.00 90.56 209 GLN A O 1
ATOM 1662 N N . ILE A 1 210 ? 19.912 2.836 -15.085 1.00 93.31 210 ILE A N 1
ATOM 1663 C CA . ILE A 1 210 ? 19.479 2.163 -13.865 1.00 93.31 210 ILE A CA 1
ATOM 1664 C C . ILE A 1 210 ? 19.425 0.658 -14.119 1.00 93.31 210 ILE A C 1
ATOM 1666 O O . ILE A 1 210 ? 18.834 0.191 -15.093 1.00 93.31 210 ILE A O 1
ATOM 1670 N N . GLN A 1 211 ? 20.044 -0.082 -13.206 1.00 95.38 211 GLN A N 1
ATOM 1671 C CA . GLN A 1 211 ? 19.919 -1.524 -13.073 1.00 95.38 211 GLN A CA 1
ATOM 1672 C C . GLN A 1 211 ? 19.144 -1.823 -11.789 1.00 95.38 211 GLN A C 1
ATOM 1674 O O . GLN A 1 211 ? 19.537 -1.313 -10.741 1.00 95.38 211 GLN A O 1
ATOM 1679 N N . ILE A 1 212 ? 18.084 -2.634 -11.854 1.00 96.75 212 ILE A N 1
ATOM 1680 C CA . ILE A 1 212 ? 17.217 -2.945 -10.701 1.00 96.75 212 ILE A CA 1
ATOM 1681 C C . ILE A 1 212 ? 17.059 -4.455 -10.542 1.00 96.75 212 ILE A C 1
ATOM 1683 O O . ILE A 1 212 ? 16.782 -5.155 -11.513 1.00 96.75 212 ILE A O 1
ATOM 1687 N N . SER A 1 213 ? 17.168 -4.929 -9.308 1.00 98.00 213 SER A N 1
ATOM 1688 C CA . SER A 1 213 ? 16.719 -6.245 -8.868 1.00 98.00 213 SER A CA 1
ATOM 1689 C C . SER A 1 213 ? 15.590 -6.089 -7.851 1.00 98.00 213 SER A C 1
ATOM 1691 O O . SER A 1 213 ? 15.576 -5.138 -7.068 1.00 98.00 213 SER A O 1
ATOM 1693 N N . PHE A 1 214 ? 14.668 -7.044 -7.844 1.00 98.31 214 PHE A N 1
ATOM 1694 C CA . PHE A 1 214 ? 13.542 -7.109 -6.917 1.00 98.31 214 PHE A CA 1
ATOM 1695 C C . PHE A 1 214 ? 13.715 -8.275 -5.952 1.00 98.31 214 PHE A C 1
ATOM 1697 O O . PHE A 1 214 ? 14.204 -9.334 -6.348 1.00 98.31 214 PHE A O 1
ATOM 1704 N N . VAL A 1 215 ? 13.294 -8.088 -4.703 1.00 98.31 215 VAL A N 1
ATOM 1705 C CA . VAL A 1 215 ? 13.316 -9.130 -3.672 1.00 98.31 215 VAL A CA 1
ATOM 1706 C C . VAL A 1 215 ? 11.896 -9.410 -3.221 1.00 98.31 215 VAL A C 1
ATOM 1708 O O . VAL A 1 215 ? 11.170 -8.488 -2.844 1.00 98.31 215 VAL A O 1
ATOM 1711 N N . THR A 1 216 ? 11.507 -10.679 -3.233 1.00 98.31 216 THR A N 1
ATOM 1712 C CA . THR A 1 216 ? 10.242 -11.125 -2.656 1.00 98.31 216 THR A CA 1
ATOM 1713 C C . THR A 1 216 ? 10.463 -11.961 -1.410 1.00 98.31 216 THR A C 1
ATOM 1715 O O . THR A 1 216 ? 11.549 -12.494 -1.181 1.00 98.31 216 THR A O 1
ATOM 1718 N N . ARG A 1 217 ? 9.417 -12.070 -0.594 1.00 98.06 217 ARG A N 1
ATOM 1719 C CA . ARG A 1 217 ? 9.352 -12.974 0.551 1.00 98.06 217 ARG A CA 1
ATOM 1720 C C . ARG A 1 217 ? 8.017 -13.695 0.559 1.00 98.06 217 ARG A C 1
ATOM 1722 O O . ARG A 1 217 ? 6.987 -13.051 0.367 1.00 98.06 217 ARG A O 1
ATOM 1729 N N . LYS A 1 218 ? 8.034 -15.001 0.805 1.00 97.19 218 LYS A N 1
ATOM 1730 C CA . LYS A 1 218 ? 6.836 -15.822 1.004 1.00 97.19 218 LYS A CA 1
ATOM 1731 C C . LYS A 1 218 ? 6.447 -15.895 2.482 1.00 97.19 218 LYS A C 1
ATOM 1733 O O . LYS A 1 218 ? 7.220 -15.509 3.358 1.00 97.19 218 LYS A O 1
ATOM 1738 N N . ALA A 1 219 ? 5.248 -16.396 2.769 1.00 94.25 219 ALA A N 1
ATOM 1739 C CA . ALA A 1 219 ? 4.731 -16.529 4.135 1.00 94.25 219 ALA A CA 1
ATOM 1740 C C . ALA A 1 219 ? 5.583 -17.444 5.033 1.00 94.25 219 ALA A C 1
ATOM 1742 O O . ALA A 1 219 ? 5.644 -17.222 6.237 1.00 94.25 219 ALA A O 1
ATOM 1743 N N . ASP A 1 220 ? 6.277 -18.423 4.450 1.00 95.31 220 ASP A N 1
ATOM 1744 C CA . ASP A 1 220 ? 7.240 -19.287 5.149 1.00 95.31 220 ASP A CA 1
ATOM 1745 C C . ASP A 1 220 ? 8.586 -18.591 5.451 1.00 95.31 220 ASP A C 1
ATOM 1747 O O . ASP A 1 220 ? 9.484 -19.192 6.034 1.00 95.31 220 ASP A O 1
ATOM 1751 N N . GLY A 1 221 ? 8.742 -17.324 5.053 1.00 95.25 221 GLY A N 1
ATOM 1752 C CA . GLY A 1 221 ? 9.955 -16.532 5.234 1.00 95.25 221 GLY A CA 1
ATOM 1753 C C . GLY A 1 221 ? 10.995 -16.695 4.125 1.00 95.25 221 GLY A C 1
ATOM 1754 O O . GLY A 1 221 ? 11.951 -15.915 4.096 1.00 95.25 221 GLY A O 1
ATOM 1755 N N . SER A 1 222 ? 10.813 -17.636 3.191 1.00 96.81 222 SER A N 1
ATOM 1756 C CA . SER A 1 222 ? 11.724 -17.820 2.059 1.00 96.81 222 SER A CA 1
ATOM 1757 C C . SER A 1 222 ? 11.744 -16.581 1.166 1.00 96.81 222 SER A C 1
ATOM 1759 O O . SER A 1 222 ? 10.719 -15.926 0.958 1.00 96.81 222 SER A O 1
ATOM 1761 N N . GLN A 1 223 ? 12.925 -16.237 0.652 1.00 97.56 223 GLN A N 1
ATOM 1762 C CA . GLN A 1 223 ? 13.115 -15.073 -0.210 1.00 97.56 223 GLN A CA 1
ATOM 1763 C C . GLN A 1 223 ? 13.540 -15.490 -1.610 1.00 97.56 223 GLN A C 1
ATOM 1765 O O . GLN A 1 223 ? 14.194 -16.514 -1.807 1.00 97.56 223 GLN A O 1
ATOM 1770 N N . SER A 1 224 ? 13.164 -14.688 -2.597 1.00 97.44 224 SER A N 1
ATOM 1771 C CA . SER A 1 224 ? 13.599 -14.852 -3.981 1.00 97.44 224 SER A CA 1
ATOM 1772 C C . SER A 1 224 ? 14.058 -13.518 -4.540 1.00 97.44 224 SER A C 1
ATOM 1774 O O . SER A 1 224 ? 13.574 -12.457 -4.146 1.00 97.44 224 SER A O 1
ATOM 1776 N N . GLN A 1 225 ? 15.017 -13.582 -5.454 1.00 97.56 225 GLN A N 1
ATOM 1777 C CA . GLN A 1 225 ? 15.591 -12.417 -6.102 1.00 97.56 225 GLN A CA 1
ATOM 1778 C C . GLN A 1 225 ? 15.355 -12.510 -7.606 1.00 97.56 225 GLN A C 1
ATOM 1780 O O . GLN A 1 225 ? 15.640 -13.533 -8.225 1.00 97.56 225 GLN A O 1
ATOM 1785 N N . TYR A 1 226 ? 14.887 -11.413 -8.193 1.00 98.06 226 TYR A N 1
ATOM 1786 C CA . TYR A 1 226 ? 14.591 -11.307 -9.615 1.00 98.06 226 TYR A CA 1
ATOM 1787 C C . TYR A 1 226 ? 15.410 -10.181 -10.242 1.00 98.06 226 TYR A C 1
ATOM 1789 O O . TYR A 1 226 ? 15.428 -9.061 -9.729 1.00 98.06 226 TYR A O 1
ATOM 1797 N N . GLY A 1 227 ? 16.076 -10.476 -11.358 1.00 95.81 227 GLY A N 1
ATOM 1798 C CA . GLY A 1 227 ? 16.974 -9.554 -12.052 1.00 95.81 227 GLY A CA 1
ATOM 1799 C C . GLY A 1 227 ? 18.458 -9.888 -11.836 1.00 95.81 227 GLY A C 1
ATOM 1800 O O . GLY A 1 227 ? 18.787 -10.989 -11.392 1.00 95.81 227 GLY A O 1
ATOM 1801 N N . PRO A 1 228 ? 19.372 -8.957 -12.144 1.00 95.94 228 PRO A N 1
ATOM 1802 C CA . PRO A 1 228 ? 19.095 -7.558 -12.453 1.00 95.94 228 PRO A CA 1
ATOM 1803 C C . PRO A 1 228 ? 18.477 -7.327 -13.838 1.00 95.94 228 PRO A C 1
ATOM 1805 O O . PRO A 1 228 ? 18.806 -8.013 -14.802 1.00 95.94 228 PRO A O 1
ATOM 1808 N N . TYR A 1 229 ? 17.639 -6.298 -13.937 1.00 96.50 229 TYR A N 1
ATOM 1809 C CA . TYR A 1 229 ? 17.060 -5.793 -15.182 1.00 96.50 229 TYR A CA 1
ATOM 1810 C C . TYR A 1 229 ? 17.678 -4.453 -15.561 1.00 96.50 229 TYR A C 1
ATOM 1812 O O . TYR A 1 229 ? 17.952 -3.622 -14.691 1.00 96.50 229 TYR A O 1
ATOM 1820 N N . GLY A 1 230 ? 17.882 -4.240 -16.862 1.00 93.75 230 GLY A N 1
ATOM 1821 C CA . GLY A 1 230 ? 18.658 -3.110 -17.365 1.00 93.75 230 GLY A CA 1
ATOM 1822 C C . GLY A 1 230 ? 20.141 -3.207 -17.001 1.00 93.75 230 GLY A C 1
ATOM 1823 O O . GLY A 1 230 ? 20.643 -4.225 -16.504 1.00 93.75 230 GLY A O 1
ATOM 1824 N N . ARG A 1 231 ? 20.878 -2.128 -17.263 1.00 90.88 231 ARG A N 1
ATOM 1825 C CA . ARG A 1 231 ? 22.324 -2.105 -17.075 1.00 90.88 231 ARG A CA 1
ATOM 1826 C C . ARG A 1 231 ? 22.796 -0.735 -16.616 1.00 90.88 231 ARG A C 1
ATOM 1828 O O . ARG A 1 231 ? 22.378 0.283 -17.146 1.00 90.88 231 ARG A O 1
ATOM 1835 N N . ALA A 1 232 ? 23.706 -0.726 -15.650 1.00 85.31 232 ALA A N 1
ATOM 1836 C CA . ALA A 1 232 ? 24.439 0.455 -15.213 1.00 85.31 232 ALA A CA 1
ATOM 1837 C C . ALA A 1 232 ? 25.924 0.083 -15.225 1.00 85.31 232 ALA A C 1
ATOM 1839 O O . ALA A 1 232 ? 26.432 -0.490 -14.261 1.00 85.31 232 ALA A O 1
ATOM 1840 N N . TYR A 1 233 ? 26.585 0.293 -16.366 1.00 74.44 233 TYR A N 1
ATOM 1841 C CA . TYR A 1 233 ? 27.993 -0.070 -16.522 1.00 74.44 233 TYR A CA 1
ATOM 1842 C C . TYR A 1 233 ? 28.877 0.768 -15.601 1.00 74.44 233 TYR A C 1
ATOM 1844 O O . TYR A 1 233 ? 28.656 1.972 -15.459 1.00 74.44 233 TYR A O 1
ATOM 1852 N N . ASN A 1 234 ? 29.902 0.130 -15.040 1.00 62.72 234 ASN A N 1
ATOM 1853 C CA . ASN A 1 234 ? 31.067 0.855 -14.561 1.00 62.72 234 ASN A CA 1
ATOM 1854 C C . ASN A 1 234 ? 31.919 1.198 -15.783 1.00 62.72 234 ASN A C 1
ATOM 1856 O O . ASN A 1 234 ? 32.198 0.331 -16.607 1.00 62.72 234 ASN A O 1
ATOM 1860 N N . ASP A 1 235 ? 32.289 2.458 -15.887 1.00 56.38 235 ASP A N 1
ATOM 1861 C CA . ASP A 1 235 ? 33.340 2.948 -16.765 1.00 56.38 235 ASP A CA 1
ATOM 1862 C C . ASP A 1 235 ? 34.290 3.704 -15.833 1.00 56.38 235 ASP A C 1
ATOM 1864 O O . ASP A 1 235 ? 33.813 4.353 -14.894 1.00 56.38 235 ASP A O 1
ATOM 1868 N N . ASP A 1 236 ? 35.598 3.593 -16.041 1.00 53.50 236 ASP A N 1
ATOM 1869 C CA . ASP A 1 236 ? 36.636 4.075 -15.117 1.00 53.50 236 ASP A CA 1
ATOM 1870 C C . ASP A 1 236 ? 36.537 5.591 -14.840 1.00 53.50 236 ASP A C 1
ATOM 1872 O O . ASP A 1 236 ? 37.105 6.103 -13.878 1.00 53.50 236 ASP A O 1
ATOM 1876 N N . VAL A 1 237 ? 35.746 6.311 -15.644 1.00 57.66 237 VAL A N 1
ATOM 1877 C CA . VAL A 1 237 ? 35.510 7.758 -15.561 1.00 57.66 237 VAL A CA 1
ATOM 1878 C C . VAL A 1 237 ? 34.272 8.142 -14.723 1.00 57.66 237 VAL A C 1
ATOM 1880 O O . VAL A 1 237 ? 34.180 9.278 -14.258 1.00 57.66 237 VAL A O 1
ATOM 1883 N N . ILE A 1 238 ? 33.291 7.248 -14.512 1.00 62.03 238 ILE A N 1
ATOM 1884 C CA . ILE A 1 238 ? 32.039 7.567 -13.788 1.00 62.03 238 ILE A CA 1
ATOM 1885 C C . ILE A 1 238 ? 31.631 6.410 -12.869 1.00 62.03 238 ILE A C 1
ATOM 1887 O O . ILE A 1 238 ? 31.183 5.357 -13.329 1.00 62.03 238 ILE A O 1
ATOM 1891 N N . SER A 1 239 ? 31.696 6.641 -11.555 1.00 71.00 239 SER A N 1
ATOM 1892 C CA . SER A 1 239 ? 31.281 5.659 -10.553 1.00 71.00 239 SER A CA 1
ATOM 1893 C C . SER A 1 239 ? 29.763 5.448 -10.543 1.00 71.00 239 SER A C 1
ATOM 1895 O O . SER A 1 239 ? 28.962 6.371 -10.717 1.00 71.00 239 SER A O 1
ATOM 1897 N N . THR A 1 240 ? 29.348 4.199 -10.326 1.00 83.50 240 THR A N 1
ATOM 1898 C CA . THR A 1 240 ? 27.944 3.875 -10.069 1.00 83.50 240 THR A CA 1
ATOM 1899 C C . THR A 1 240 ? 27.611 4.080 -8.594 1.00 83.50 240 THR A C 1
ATOM 1901 O O . THR A 1 240 ? 28.376 3.714 -7.703 1.00 83.50 240 THR A O 1
ATOM 1904 N N . THR A 1 241 ? 26.435 4.637 -8.314 1.00 88.00 241 THR A N 1
ATOM 1905 C CA . THR A 1 241 ? 25.866 4.685 -6.962 1.00 88.00 241 THR A CA 1
ATOM 1906 C C . THR A 1 241 ? 24.946 3.487 -6.766 1.00 88.00 241 THR A C 1
ATOM 1908 O O . THR A 1 241 ? 24.127 3.184 -7.635 1.00 88.00 241 THR A O 1
ATOM 1911 N N . LYS A 1 242 ? 25.055 2.801 -5.628 1.00 91.69 242 LYS A N 1
ATOM 1912 C CA . LYS A 1 242 ? 24.112 1.740 -5.259 1.00 91.69 242 LYS A CA 1
ATOM 1913 C C . LYS A 1 242 ? 22.899 2.344 -4.565 1.00 91.69 242 LYS A C 1
ATOM 1915 O O . LYS A 1 242 ? 23.038 3.296 -3.803 1.00 91.69 242 LYS A O 1
ATOM 1920 N N . PHE A 1 243 ? 21.734 1.756 -4.788 1.00 93.56 243 PHE A N 1
ATOM 1921 C CA . PHE A 1 243 ? 20.566 2.007 -3.955 1.00 93.56 243 PHE A CA 1
ATOM 1922 C C . PHE A 1 243 ? 20.051 0.697 -3.383 1.00 93.56 243 PHE A C 1
ATOM 1924 O O . PHE A 1 243 ? 20.219 -0.367 -3.984 1.00 93.56 243 PHE A O 1
ATOM 1931 N N . ASN A 1 244 ? 19.429 0.798 -2.218 1.00 94.12 244 ASN A N 1
ATOM 1932 C CA . ASN A 1 244 ? 18.769 -0.309 -1.562 1.00 94.12 244 ASN A CA 1
ATOM 1933 C C . ASN A 1 244 ? 17.508 0.223 -0.885 1.00 94.12 244 ASN A C 1
ATOM 1935 O O . ASN A 1 244 ? 17.586 1.143 -0.071 1.00 94.12 244 ASN A O 1
ATOM 1939 N N . MET A 1 245 ? 16.367 -0.337 -1.256 1.00 94.25 245 MET A N 1
ATOM 1940 C CA . MET A 1 245 ? 15.080 -0.093 -0.635 1.00 94.25 245 MET A CA 1
ATOM 1941 C C . MET A 1 245 ? 14.621 -1.397 0.014 1.00 94.25 245 MET A C 1
ATOM 1943 O O . MET A 1 245 ? 14.590 -2.444 -0.638 1.00 94.25 245 MET A O 1
ATOM 1947 N N . THR A 1 246 ? 14.227 -1.300 1.282 1.00 94.44 246 THR A N 1
ATOM 1948 C CA . THR A 1 246 ? 13.575 -2.369 2.039 1.00 94.44 246 THR A CA 1
ATOM 1949 C C . THR A 1 246 ? 12.221 -1.889 2.556 1.00 94.44 246 THR A C 1
ATOM 1951 O O . THR A 1 246 ? 12.051 -0.713 2.878 1.00 94.44 246 THR A O 1
ATOM 1954 N N . GLY A 1 247 ? 11.257 -2.802 2.628 1.00 93.50 247 GLY A N 1
ATOM 1955 C CA . GLY A 1 247 ? 9.869 -2.504 2.990 1.00 93.50 247 GLY A CA 1
ATOM 1956 C C . GLY A 1 247 ? 8.912 -3.128 1.982 1.00 93.50 247 GLY A C 1
ATOM 1957 O O . GLY A 1 247 ? 9.315 -3.479 0.873 1.00 93.50 247 GLY A O 1
ATOM 1958 N N . THR A 1 248 ? 7.644 -3.296 2.350 1.00 94.75 248 THR A N 1
ATOM 1959 C CA . THR A 1 248 ? 6.683 -3.896 1.409 1.00 94.75 248 THR A CA 1
ATOM 1960 C C . THR A 1 248 ? 6.353 -2.871 0.335 1.00 94.75 248 THR A C 1
ATOM 1962 O O . THR A 1 248 ? 5.653 -1.904 0.615 1.00 94.75 248 THR A O 1
ATOM 1965 N N . ILE A 1 249 ? 6.869 -3.063 -0.880 1.00 94.81 249 ILE A N 1
ATOM 1966 C CA . ILE A 1 249 ? 6.636 -2.159 -2.006 1.00 94.81 249 ILE A CA 1
ATOM 1967 C C . ILE A 1 249 ? 5.191 -2.319 -2.477 1.00 94.81 249 ILE A C 1
ATOM 1969 O O . ILE A 1 249 ? 4.743 -3.421 -2.804 1.00 94.81 249 ILE A O 1
ATOM 1973 N N . ILE A 1 250 ? 4.492 -1.193 -2.569 1.00 93.50 250 ILE A N 1
ATOM 1974 C CA . ILE A 1 250 ? 3.098 -1.103 -3.022 1.00 93.50 250 ILE A CA 1
ATOM 1975 C C . ILE A 1 250 ? 2.918 -0.209 -4.247 1.00 93.50 250 ILE A C 1
ATOM 1977 O O . ILE A 1 250 ? 1.811 -0.076 -4.753 1.00 93.50 250 ILE A O 1
ATOM 1981 N N . GLY A 1 251 ? 3.996 0.391 -4.744 1.00 92.56 251 GLY A N 1
ATOM 1982 C CA . GLY A 1 251 ? 3.958 1.238 -5.925 1.00 92.56 251 GLY A CA 1
ATOM 1983 C C . GLY A 1 251 ? 5.314 1.827 -6.260 1.00 92.56 251 GLY A C 1
ATOM 1984 O O . GLY A 1 251 ? 6.310 1.605 -5.566 1.00 92.56 251 GLY A O 1
ATOM 1985 N N . TYR A 1 252 ? 5.340 2.628 -7.319 1.00 91.88 252 TYR A N 1
ATOM 1986 C CA . TYR A 1 252 ? 6.541 3.319 -7.763 1.00 91.88 252 TYR A CA 1
ATOM 1987 C C . TYR A 1 252 ? 6.232 4.701 -8.341 1.00 91.88 252 TYR A C 1
ATOM 1989 O O . TYR A 1 252 ? 5.132 5.010 -8.797 1.00 91.88 252 TYR A O 1
ATOM 1997 N N . ARG A 1 253 ? 7.258 5.540 -8.326 1.00 90.94 253 ARG A N 1
ATOM 1998 C CA . ARG A 1 253 ? 7.318 6.845 -8.982 1.00 90.94 253 ARG A CA 1
ATOM 1999 C C . ARG A 1 253 ? 8.603 6.913 -9.787 1.00 90.94 253 ARG A C 1
ATOM 2001 O O . ARG A 1 253 ? 9.564 6.215 -9.469 1.00 90.94 253 ARG A O 1
ATOM 2008 N N . GLY A 1 254 ? 8.662 7.735 -10.821 1.00 90.31 254 GLY A N 1
ATOM 2009 C CA . GLY A 1 254 ? 9.881 7.797 -11.618 1.00 90.31 254 GLY A CA 1
ATOM 2010 C C . GLY A 1 254 ? 9.815 8.751 -12.784 1.00 90.31 254 GLY A C 1
ATOM 2011 O O . GLY A 1 254 ? 8.854 9.493 -12.960 1.00 90.31 254 GLY A O 1
ATOM 2012 N N . HIS A 1 255 ? 10.850 8.700 -13.606 1.00 90.50 255 HIS A N 1
ATOM 2013 C CA . HIS A 1 255 ? 10.921 9.434 -14.855 1.00 90.50 255 HIS A CA 1
ATOM 2014 C C . HIS A 1 255 ? 11.548 8.567 -15.936 1.00 90.50 255 HIS A C 1
ATOM 2016 O O . HIS A 1 255 ? 12.547 7.888 -15.693 1.00 90.50 255 HIS A O 1
ATOM 2022 N N . PHE A 1 256 ? 10.979 8.626 -17.138 1.00 88.44 256 PHE A N 1
ATOM 2023 C CA . PHE A 1 256 ? 11.546 8.002 -18.325 1.00 88.44 256 PHE A CA 1
ATOM 2024 C C . PHE A 1 256 ? 12.048 9.080 -19.285 1.00 88.44 256 PHE A C 1
ATOM 2026 O O . PHE A 1 256 ? 11.291 9.961 -19.682 1.00 88.44 256 PHE A O 1
ATOM 2033 N N . ASN A 1 257 ? 13.308 8.958 -19.694 1.00 86.44 257 ASN A N 1
ATOM 2034 C CA . ASN A 1 257 ? 13.945 9.757 -20.735 1.00 86.44 257 ASN A CA 1
ATOM 2035 C C . ASN A 1 257 ? 14.813 8.819 -21.584 1.00 86.44 257 ASN A C 1
ATOM 2037 O O . ASN A 1 257 ? 15.969 8.560 -21.252 1.00 86.44 257 ASN A O 1
ATOM 2041 N N . ASN A 1 258 ? 14.221 8.242 -22.636 1.00 84.94 258 ASN A N 1
ATOM 2042 C CA . ASN A 1 258 ? 14.846 7.171 -23.424 1.00 84.94 258 ASN A CA 1
ATOM 2043 C C . ASN A 1 258 ? 15.330 5.995 -22.536 1.00 84.94 258 ASN A C 1
ATOM 2045 O O . ASN A 1 258 ? 16.488 5.576 -22.588 1.00 84.94 258 ASN A O 1
ATOM 2049 N N . GLY A 1 259 ? 14.440 5.527 -21.654 1.00 89.12 259 GLY A N 1
ATOM 2050 C CA . GLY A 1 259 ? 14.721 4.570 -20.578 1.00 89.12 259 GLY A CA 1
ATOM 2051 C C . GLY A 1 259 ? 14.486 5.171 -19.188 1.00 89.12 259 GLY A C 1
ATOM 2052 O O . GLY A 1 259 ? 14.303 6.379 -19.046 1.00 89.12 259 GLY A O 1
ATOM 2053 N N . LEU A 1 260 ? 14.439 4.325 -18.161 1.00 91.75 260 LEU A N 1
ATOM 2054 C CA . LEU A 1 260 ? 14.193 4.717 -16.776 1.00 91.75 260 LEU A CA 1
ATOM 2055 C C . LEU A 1 260 ? 15.370 5.546 -16.256 1.00 91.75 260 LEU A C 1
ATOM 2057 O O . LEU A 1 260 ? 16.483 5.047 -16.090 1.00 91.75 260 LEU A O 1
ATOM 2061 N N . ASN A 1 261 ? 15.093 6.817 -16.001 1.00 91.44 261 ASN A N 1
ATOM 2062 C CA . ASN A 1 261 ? 16.063 7.839 -15.633 1.00 91.44 261 ASN A CA 1
ATOM 2063 C C . ASN A 1 261 ? 16.110 8.094 -14.123 1.00 91.44 261 ASN A C 1
ATOM 2065 O O . ASN A 1 261 ? 17.146 8.469 -13.569 1.00 91.44 261 ASN A O 1
ATOM 2069 N N . SER A 1 262 ? 14.970 7.912 -13.459 1.00 92.25 262 SER A N 1
ATOM 2070 C CA . SER A 1 262 ? 14.849 7.947 -12.009 1.00 92.25 262 SER A CA 1
ATOM 2071 C C . SER A 1 262 ? 13.738 7.011 -11.541 1.00 92.25 262 SER A C 1
ATOM 2073 O O . SER A 1 262 ? 12.757 6.797 -12.256 1.00 92.25 262 SER A O 1
ATOM 2075 N N . VAL A 1 263 ? 13.879 6.470 -10.332 1.00 93.00 263 VAL A N 1
ATOM 2076 C CA . VAL A 1 263 ? 12.853 5.645 -9.684 1.00 93.00 263 VAL A CA 1
ATOM 2077 C C . VAL A 1 263 ? 12.790 5.929 -8.188 1.00 93.00 263 VAL A C 1
ATOM 2079 O O . VAL A 1 263 ? 13.808 6.164 -7.549 1.00 93.00 263 VAL A O 1
ATOM 2082 N N . GLY A 1 264 ? 11.597 5.908 -7.619 1.00 93.44 264 GLY A N 1
ATOM 2083 C CA . GLY A 1 264 ? 11.341 5.848 -6.187 1.00 93.44 264 GLY A CA 1
ATOM 2084 C C . GLY A 1 264 ? 10.195 4.876 -5.922 1.00 93.44 264 GLY A C 1
ATOM 2085 O O . GLY A 1 264 ? 9.480 4.494 -6.850 1.00 93.44 264 GLY A O 1
ATOM 2086 N N . PHE A 1 265 ? 10.013 4.483 -4.667 1.00 93.62 265 PHE A N 1
ATOM 2087 C CA . PHE A 1 265 ? 9.041 3.463 -4.280 1.00 93.62 265 PHE A CA 1
ATOM 2088 C C . PHE A 1 265 ? 8.085 3.981 -3.209 1.00 93.62 265 PHE A C 1
ATOM 2090 O O . PHE A 1 265 ? 8.484 4.764 -2.343 1.00 93.62 265 PHE A O 1
ATOM 2097 N N . PHE A 1 266 ? 6.843 3.504 -3.279 1.00 93.12 266 PHE A N 1
ATOM 2098 C CA . PHE A 1 266 ? 5.870 3.586 -2.191 1.00 93.12 266 PHE A CA 1
ATOM 2099 C C . PHE A 1 266 ? 5.913 2.294 -1.398 1.00 93.12 266 PHE A C 1
ATOM 2101 O O . PHE A 1 266 ? 5.967 1.215 -2.001 1.00 93.12 266 PHE A O 1
ATOM 2108 N N . TYR A 1 267 ? 5.893 2.390 -0.073 1.00 93.44 267 TYR A N 1
ATOM 2109 C CA . TYR A 1 267 ? 6.034 1.221 0.784 1.00 93.44 267 TYR A CA 1
ATOM 2110 C C . TYR A 1 267 ? 5.421 1.387 2.169 1.00 93.44 267 TYR A C 1
ATOM 2112 O O . TYR A 1 267 ? 5.212 2.506 2.632 1.00 93.44 267 TYR A O 1
ATOM 2120 N N . PHE A 1 268 ? 5.198 0.256 2.835 1.00 89.38 268 PHE A N 1
ATOM 2121 C CA . PHE A 1 268 ? 4.905 0.187 4.269 1.00 89.38 268 PHE A CA 1
ATOM 2122 C C . PHE A 1 268 ? 6.177 -0.112 5.076 1.00 89.38 268 PHE A C 1
ATOM 2124 O O . PHE A 1 268 ? 6.914 -1.048 4.666 1.00 89.38 268 PHE A O 1
#

Organism: Amphimedon queenslandica (NCBI:txid400682)

InterPro domains:
  IPR001229 Jacalin-like lectin domain [PF01419] (5-111)
  IPR001229 Jacalin-like lectin domain [PF01419] (142-265)
  IPR001229 Jacalin-like lectin domain [PS51752] (1-114)
  IPR036404 Jacalin-like lectin domain superfamily [G3DSA:2.100.10.30] (2-114)
  IPR036404 Jacalin-like lectin domain superfamily [G3DSA:2.100.10.30] (124-268)
  IPR036404 Jacalin-like lectin domain superfamily [SSF51101] (4-114)
  IPR036404 Jacalin-like lectin domain superfamily [SSF5110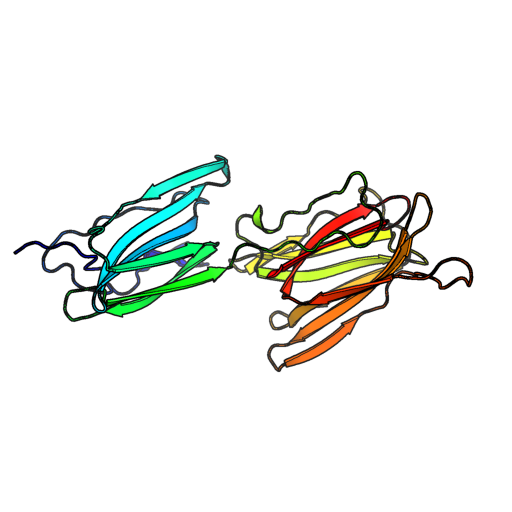1] (144-267)

Radius of gyration: 23.43 Å; chains: 1; bounding box: 66×35×66 Å

pLDDT: mean 87.58, std 10.26, range [36.84, 98.31]

Foldseek 3Di:
DDFFAAFWDKDWDQDLVRDIDIDPIFGDCPPHDDDDDDADVLKFFFKWKAAADPQATQWIKTWIQDLVVRDIDIDDRDGDPPHPDMDMDGAGFDAKDAHYDHGGGRTIDTDHDHFWDKDDKDFDDDPKDDPRQSSDVQHFPAWFKWKFAADLFGQKIWTWTQGVSGDIDTGDIPPPDDTDHDIDMDGHDPQKFFFKKKWKWWYDPPAIGTFIKTWMAGNVRDIDIGDRGHHHDDDVVTDIDMDIDGAGFRAKMFDDDSHTRIIMTIHD